Protein AF-A0A062I1E4-F1 (afdb_monomer_lite)

Foldseek 3Di:
DLVLCCVLPVPQSCVVAPCDDPRHDDVVNVVVVLCVLQPLQDPVLLVQLVVCCVPVSDPDDDDSNVSNCSSLVVQDDALVRLVVQLVVCVVPVVRKHWPLSVVLSVVLVVCVVVVNVVVSSVSSNVSSVVVSVVCVVVSHTTGIDDDDDDDPPPDPDDDDDDPVVVVVVVVVVCVVVVVVDDDPDPDDDPDPDDDDPPPPPPDADDCVVCLPRVVVVCVVVVHDRDPVSVCVVVPPDD

Organism: NCBI:txid1310697

Secondary structure (DSSP, 8-state):
-HHHHHHHSHHHHHHHS-SSSTT---HHHHHHHHHHHTTT--HHHHHHHHHHHHHH--SSPPPHHHHHHHHHHTTS--HHHHHHHHHHHHH-TTS--BHHHHHHHHHHHHHHHTT-HHHHHHHHHHHHHHHHHHHHHTTPPP-B--PPP----------PPPHHHHHHHHHHHHHHTT--S-PPPPP-----PPPPP-------S-TTT-HHHHHHHHHHTTPPPPHHHHHHHH-S--

Sequence (238 aa):
LIASLRTVYAAQFNKQFPATGESAIPLSVVEQIALKTLVGVQQNQFNNALGRLLTAGGRFMPSFAEFRTWCIGESWMSPEEAWSRACKFTTDRSVVITQITKYALDEVMYLIEAGQMRAAQDNFFGTYNVMVAKAQLKGRQQEFYTPPLQLEHKEPKHVPVSNDEAQKHLKSLMERLKINGRKPAPVQKLEAKEKEPELIKELGPDPFDNPHEYAEMCRREGMPIPRNILQLIDGANV

pLDDT: mean 81.76, std 11.05, range [42.16, 97.12]

Radius of gyration: 41.75 Å; chains: 1; bounding box: 83×75×104 Å

Structure (mmCIF, N/CA/C/O backbone):
data_AF-A0A062I1E4-F1
#
_entry.id   AF-A0A062I1E4-F1
#
loop_
_atom_site.group_PDB
_atom_site.id
_atom_site.type_symbol
_atom_site.label_atom_id
_atom_site.label_alt_id
_atom_site.label_comp_id
_atom_site.label_asym_id
_atom_site.label_entity_id
_atom_site.label_seq_id
_atom_site.pdbx_PDB_ins_code
_atom_site.Cartn_x
_atom_site.Cartn_y
_atom_site.Cartn_z
_atom_site.occupancy
_atom_site.B_iso_or_equiv
_atom_site.auth_seq_id
_atom_site.auth_comp_id
_atom_site.auth_asym_id
_atom_site.auth_atom_id
_atom_site.pdbx_PDB_model_num
ATOM 1 N N . LEU A 1 1 ? -12.734 -7.106 22.990 1.00 86.75 1 LEU A N 1
ATOM 2 C CA . LEU A 1 1 ? -12.817 -5.626 22.921 1.00 86.75 1 LEU A CA 1
ATOM 3 C C . LEU A 1 1 ? -13.604 -5.032 24.084 1.00 86.75 1 LEU A C 1
ATOM 5 O O . LEU A 1 1 ? -12.988 -4.365 24.897 1.00 86.75 1 LEU A O 1
ATOM 9 N N . ILE A 1 2 ? -14.920 -5.264 24.194 1.00 91.06 2 ILE A N 1
ATOM 10 C CA . ILE A 1 2 ? -15.762 -4.623 25.228 1.00 91.06 2 ILE A CA 1
ATOM 11 C C . ILE A 1 2 ? -15.236 -4.881 26.645 1.00 91.06 2 ILE A C 1
ATOM 13 O O . ILE A 1 2 ? -15.127 -3.946 27.429 1.00 91.06 2 ILE A O 1
ATOM 17 N N . ALA A 1 3 ? -14.829 -6.117 26.951 1.00 90.06 3 ALA A N 1
ATOM 18 C CA . ALA A 1 3 ? -14.179 -6.434 28.223 1.00 90.06 3 ALA A CA 1
ATOM 19 C C . ALA A 1 3 ? -12.933 -5.561 28.470 1.00 90.06 3 ALA A C 1
ATOM 21 O O . ALA A 1 3 ? -12.831 -4.921 29.508 1.00 90.06 3 ALA A O 1
ATOM 22 N N . SER A 1 4 ? -12.039 -5.448 27.484 1.00 89.44 4 SER A N 1
ATOM 23 C CA . SER A 1 4 ? -10.836 -4.610 27.560 1.00 89.44 4 SER A CA 1
ATOM 24 C C . SER A 1 4 ? -11.166 -3.126 27.765 1.00 89.44 4 SER A C 1
ATOM 26 O O . SER A 1 4 ? -10.538 -2.477 28.595 1.00 89.44 4 SER A O 1
ATOM 28 N N . LEU A 1 5 ? -12.181 -2.594 27.072 1.00 89.62 5 LEU A N 1
ATOM 29 C CA . LEU A 1 5 ? -12.642 -1.211 27.258 1.00 89.62 5 LEU A CA 1
ATOM 30 C C . LEU A 1 5 ? -13.213 -0.988 28.663 1.00 89.62 5 LEU A C 1
ATOM 32 O O . LEU A 1 5 ? -12.929 0.033 29.281 1.00 89.62 5 LEU A O 1
ATOM 36 N N . ARG A 1 6 ? -13.957 -1.957 29.209 1.00 88.94 6 ARG A N 1
ATOM 37 C CA . ARG A 1 6 ? -14.460 -1.897 30.589 1.00 88.94 6 ARG A CA 1
ATOM 38 C C . ARG A 1 6 ? -13.338 -1.916 31.621 1.00 88.94 6 ARG A C 1
ATOM 40 O O . ARG A 1 6 ? -13.476 -1.266 32.649 1.00 88.94 6 ARG A O 1
ATOM 47 N N . THR A 1 7 ? -12.250 -2.637 31.363 1.00 88.12 7 THR A N 1
ATOM 48 C CA . THR A 1 7 ? -11.111 -2.712 32.287 1.00 88.12 7 THR A CA 1
ATOM 49 C C . THR A 1 7 ? -10.245 -1.455 32.231 1.00 88.12 7 THR A C 1
ATOM 51 O O . THR A 1 7 ? -9.921 -0.899 33.274 1.00 88.12 7 THR A O 1
ATOM 54 N N . VAL A 1 8 ? -9.889 -0.982 31.032 1.00 87.56 8 VAL A N 1
ATOM 55 C CA . VAL A 1 8 ? -8.954 0.147 30.858 1.00 87.56 8 VAL A CA 1
ATOM 56 C C . VAL A 1 8 ? -9.657 1.503 30.999 1.00 87.56 8 VAL A C 1
ATOM 58 O O . VAL A 1 8 ? -9.082 2.450 31.526 1.00 87.56 8 VAL A O 1
ATOM 61 N N . TYR A 1 9 ? -10.921 1.599 30.573 1.00 88.81 9 TYR A N 1
ATOM 62 C CA . TYR A 1 9 ? -11.672 2.854 30.453 1.00 88.81 9 TYR A CA 1
ATOM 63 C C . TYR A 1 9 ? -12.989 2.866 31.238 1.00 88.81 9 TYR A C 1
ATOM 65 O O . TYR A 1 9 ? -13.929 3.559 30.846 1.00 88.81 9 TYR A O 1
ATOM 73 N N . ALA A 1 10 ? -13.068 2.140 32.357 1.00 87.62 10 ALA A N 1
ATOM 74 C CA . ALA A 1 10 ? -14.297 1.906 33.127 1.00 87.62 10 ALA A CA 1
ATOM 75 C C . ALA A 1 10 ? -15.210 3.141 33.279 1.00 87.62 10 ALA A C 1
ATOM 77 O O . ALA A 1 10 ? -16.398 3.084 32.959 1.00 87.62 10 ALA A O 1
ATOM 78 N N . ALA A 1 11 ? -14.656 4.276 33.720 1.00 87.88 11 ALA A N 1
ATOM 79 C CA . ALA A 1 11 ? -15.422 5.503 33.948 1.00 87.88 11 ALA A CA 1
ATOM 80 C C . ALA A 1 11 ? -16.014 6.096 32.656 1.00 87.88 11 ALA A C 1
ATOM 82 O O . ALA A 1 11 ? -17.171 6.514 32.637 1.00 87.88 11 ALA A O 1
ATOM 83 N N . GLN A 1 12 ? -15.240 6.118 31.567 1.00 89.50 12 GLN A N 1
ATOM 84 C CA . GLN A 1 12 ? -15.692 6.653 30.278 1.00 89.50 12 GLN A CA 1
ATOM 85 C C . GLN A 1 12 ? -16.676 5.698 29.600 1.00 89.50 12 GLN A C 1
ATOM 87 O O . GLN A 1 12 ? -17.688 6.146 29.063 1.00 89.50 12 GLN A O 1
ATOM 92 N N . PHE A 1 13 ? -16.424 4.390 29.703 1.00 90.31 13 PHE A N 1
ATOM 93 C CA . PHE A 1 13 ? -17.311 3.354 29.191 1.00 90.31 13 PHE A CA 1
ATOM 94 C C . PHE A 1 13 ? -18.694 3.440 29.842 1.00 90.31 13 PHE A C 1
ATOM 96 O O . PHE A 1 13 ? -19.690 3.517 29.133 1.00 90.31 13 PHE A O 1
ATOM 103 N N . ASN A 1 14 ? -18.765 3.520 31.175 1.00 89.38 14 ASN A N 1
ATOM 104 C CA . ASN A 1 14 ? -20.041 3.624 31.893 1.00 89.38 14 ASN A CA 1
ATOM 105 C C . ASN A 1 14 ? -20.766 4.954 31.635 1.00 89.38 14 ASN A C 1
ATOM 107 O O . ASN A 1 14 ? -21.987 5.013 31.740 1.00 89.38 14 ASN A O 1
ATOM 111 N N . LYS A 1 15 ? -20.032 6.021 31.292 1.00 89.00 15 LYS A N 1
ATOM 112 C CA . LYS A 1 15 ? -20.625 7.308 30.908 1.00 89.00 15 LYS A CA 1
ATOM 113 C C . LYS A 1 15 ? -21.251 7.261 29.511 1.00 89.00 15 LYS A C 1
ATOM 115 O O . LYS A 1 15 ? -22.304 7.853 29.312 1.00 89.00 15 LYS A O 1
ATOM 120 N N . GLN A 1 16 ? -20.607 6.594 28.551 1.00 86.44 16 GLN A N 1
ATOM 121 C CA . GLN A 1 16 ? -21.146 6.431 27.192 1.00 86.44 16 GLN A CA 1
ATOM 122 C C . GLN A 1 16 ? -22.219 5.343 27.101 1.00 86.44 16 GLN A C 1
ATOM 124 O O . GLN A 1 16 ? -23.156 5.479 26.321 1.00 86.44 16 GLN A O 1
ATOM 129 N N . PHE A 1 17 ? -22.087 4.281 27.894 1.00 89.50 17 PHE A N 1
ATOM 130 C CA . PHE A 1 17 ? -22.978 3.125 27.902 1.00 89.50 17 PHE A CA 1
ATOM 131 C C . PHE A 1 17 ? -23.434 2.834 29.340 1.00 89.50 17 PHE A C 1
ATOM 133 O O . PHE A 1 17 ? -22.930 1.903 29.978 1.00 89.50 17 PHE A O 1
ATOM 140 N N . PRO A 1 18 ? -24.347 3.651 29.890 1.00 87.75 18 PRO A N 1
ATOM 141 C CA . PRO A 1 18 ? -24.835 3.462 31.249 1.00 87.75 18 PRO A CA 1
ATOM 142 C C . PRO A 1 18 ? -25.619 2.150 31.365 1.00 87.75 18 PRO A C 1
ATOM 144 O O . PRO A 1 18 ? -26.459 1.831 30.526 1.00 87.75 18 PRO A O 1
ATOM 147 N N . ALA A 1 19 ? -25.347 1.387 32.425 1.00 81.69 19 ALA A N 1
ATOM 148 C CA . ALA A 1 19 ? -25.999 0.100 32.678 1.00 81.69 19 ALA A CA 1
ATOM 149 C C . ALA A 1 19 ? -27.360 0.234 33.389 1.00 81.69 19 ALA A C 1
ATOM 151 O O . ALA A 1 19 ? -28.132 -0.722 33.422 1.00 81.69 19 ALA A O 1
ATOM 152 N N . THR A 1 20 ? -27.647 1.397 33.979 1.00 80.88 20 THR A N 1
ATOM 153 C CA . THR A 1 20 ? -28.841 1.670 34.790 1.00 80.88 20 THR A CA 1
ATOM 154 C C . THR A 1 20 ? -29.381 3.079 34.511 1.00 80.88 20 THR A C 1
ATOM 156 O O . THR A 1 20 ? -28.632 3.962 34.093 1.00 80.88 20 THR A O 1
ATOM 159 N N . GLY A 1 21 ? -30.684 3.292 34.735 1.00 82.50 21 GLY A N 1
ATOM 160 C CA . GLY A 1 21 ? -31.378 4.572 34.511 1.00 82.50 21 GLY A CA 1
ATOM 161 C C . GLY A 1 21 ? -32.236 4.615 33.238 1.00 82.50 21 GLY A C 1
ATOM 162 O O . GLY A 1 21 ? -32.299 3.646 32.488 1.00 82.50 21 GLY A O 1
ATOM 163 N N . GLU A 1 22 ? -32.900 5.748 32.989 1.00 77.44 22 GLU A N 1
ATOM 164 C CA . GLU A 1 22 ? -33.805 5.940 31.835 1.00 77.44 22 GLU A CA 1
ATOM 165 C C . GLU A 1 22 ? -33.086 5.873 30.477 1.00 77.44 22 GLU A C 1
ATOM 167 O O . GLU A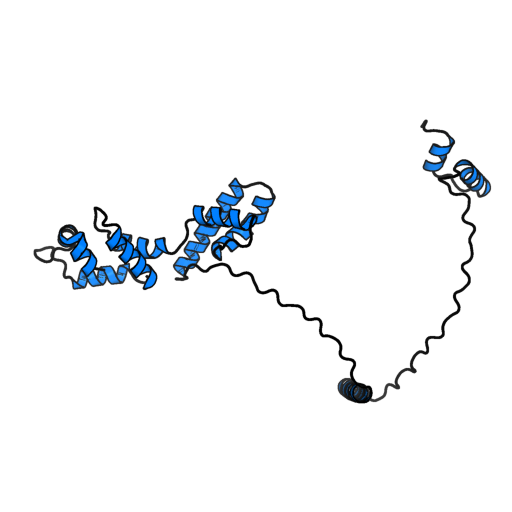 1 22 ? -33.686 5.516 29.469 1.00 77.44 22 GLU A O 1
ATOM 172 N N . SER A 1 23 ? -31.785 6.175 30.446 1.00 82.69 23 SER A N 1
ATOM 173 C CA . SER A 1 23 ? -30.935 6.069 29.251 1.00 82.69 23 SER A CA 1
ATOM 174 C C . SER A 1 23 ? -30.082 4.797 29.231 1.00 82.69 23 SER A C 1
ATOM 176 O O . SER A 1 23 ? -29.066 4.766 28.539 1.00 82.69 23 SER A O 1
ATOM 178 N N . ALA A 1 24 ? -30.438 3.769 30.012 1.00 85.38 24 ALA A N 1
ATOM 179 C CA . ALA A 1 24 ? -29.660 2.539 30.088 1.00 85.38 24 ALA A CA 1
ATOM 180 C C . ALA A 1 24 ? -29.549 1.859 28.717 1.00 85.38 24 ALA A C 1
ATOM 182 O O . ALA A 1 24 ? -30.545 1.632 28.028 1.00 85.38 24 ALA A O 1
ATOM 183 N N . ILE A 1 25 ? -28.326 1.492 28.345 1.00 86.25 25 ILE A N 1
ATOM 184 C CA . ILE A 1 25 ? -28.042 0.770 27.108 1.00 86.25 25 ILE A CA 1
ATOM 185 C C . ILE A 1 25 ? -27.684 -0.668 27.492 1.00 86.25 25 ILE A C 1
ATOM 187 O O . ILE A 1 25 ? -26.634 -0.891 28.103 1.00 86.25 25 ILE A O 1
ATOM 191 N N . PRO A 1 26 ? -28.522 -1.666 27.147 1.00 88.62 26 PRO A N 1
ATOM 192 C CA . PRO A 1 26 ? -28.205 -3.062 27.406 1.00 88.62 26 PRO A CA 1
ATOM 193 C C . PRO A 1 26 ? -26.882 -3.460 26.752 1.00 88.62 26 PRO A C 1
ATOM 195 O O . PRO A 1 26 ? -26.596 -3.076 25.616 1.00 88.62 26 PRO A O 1
ATOM 198 N N . LEU A 1 27 ? -26.092 -4.290 27.438 1.00 87.81 27 LEU A N 1
ATOM 199 C CA . LEU A 1 27 ? -24.784 -4.720 26.934 1.00 87.81 27 LEU A CA 1
ATOM 200 C C . LEU A 1 27 ? -24.886 -5.423 25.569 1.00 87.81 27 LEU A C 1
ATOM 202 O O . LEU A 1 27 ? -24.017 -5.238 24.723 1.00 87.81 27 LEU A O 1
ATOM 206 N N . SER A 1 28 ? -25.985 -6.138 25.318 1.00 89.19 28 SER A N 1
ATOM 207 C CA . SER A 1 28 ? -26.278 -6.768 24.026 1.00 89.19 28 SER A CA 1
ATOM 208 C C . SER A 1 28 ? -26.374 -5.762 22.872 1.00 89.19 28 SER A C 1
ATOM 210 O O . SER A 1 28 ? -25.949 -6.055 21.756 1.00 89.19 28 SER A O 1
ATOM 212 N N . VAL A 1 29 ? -26.881 -4.550 23.121 1.00 89.06 29 VAL A N 1
ATOM 213 C CA . VAL A 1 29 ? -26.936 -3.475 22.118 1.00 89.06 29 VAL A CA 1
ATOM 214 C C . VAL A 1 29 ? -25.528 -2.957 21.829 1.00 89.06 29 VAL A C 1
ATOM 216 O O . VAL A 1 29 ? -25.166 -2.770 20.669 1.00 89.06 29 VAL A O 1
ATOM 219 N N . VAL A 1 30 ? -24.700 -2.793 22.865 1.00 90.12 30 VAL A N 1
ATOM 220 C CA . VAL A 1 30 ? -23.292 -2.390 22.715 1.00 90.12 30 VAL A CA 1
ATOM 221 C C . VAL A 1 30 ? -22.504 -3.435 21.917 1.00 90.12 30 VAL A C 1
ATOM 223 O O . VAL A 1 30 ? -21.747 -3.081 21.014 1.00 90.12 30 VAL A O 1
ATOM 226 N N . GLU A 1 31 ? -22.723 -4.722 22.195 1.00 91.00 31 GLU A N 1
ATOM 227 C CA . GLU A 1 31 ? -22.158 -5.839 21.430 1.00 91.00 31 GLU A CA 1
ATOM 228 C C . GLU A 1 31 ? -22.579 -5.791 19.961 1.00 91.00 31 GLU A C 1
ATOM 230 O O . GLU A 1 31 ? -21.725 -5.895 19.080 1.00 91.00 31 GLU A O 1
ATOM 235 N N . GLN A 1 32 ? -23.861 -5.551 19.670 1.00 91.12 32 GLN A N 1
ATOM 236 C CA . GLN A 1 32 ? -24.331 -5.406 18.291 1.00 91.12 32 GLN A CA 1
ATOM 237 C C . GLN A 1 32 ? -23.704 -4.207 17.571 1.00 91.12 32 GLN A C 1
ATOM 239 O O . GLN A 1 32 ? -23.362 -4.322 16.393 1.00 91.12 32 GLN A O 1
ATOM 244 N N . ILE A 1 33 ? -23.536 -3.067 18.245 1.00 90.25 33 ILE A N 1
ATOM 245 C CA . ILE A 1 33 ? -22.882 -1.886 17.664 1.00 90.25 33 ILE A CA 1
ATOM 246 C C . ILE A 1 33 ? -21.418 -2.201 17.340 1.00 90.25 33 ILE A C 1
ATOM 248 O O . ILE A 1 33 ? -20.958 -1.917 16.230 1.00 90.25 33 ILE A O 1
ATOM 252 N N . ALA A 1 34 ? -20.697 -2.822 18.276 1.00 90.31 34 ALA A N 1
ATOM 253 C CA . ALA A 1 34 ? -19.313 -3.230 18.068 1.00 90.31 34 ALA A CA 1
ATOM 254 C C . ALA A 1 34 ? -19.195 -4.214 16.893 1.00 90.31 34 ALA A C 1
ATOM 256 O O . ALA A 1 34 ? -18.376 -4.000 16.001 1.00 90.31 34 ALA A O 1
ATOM 257 N N . LEU A 1 35 ? -20.057 -5.238 16.843 1.00 90.00 35 LEU A N 1
ATOM 258 C CA . LEU A 1 35 ? -20.087 -6.220 15.757 1.00 90.00 35 LEU A CA 1
ATOM 259 C C . LEU A 1 35 ? -20.334 -5.559 14.402 1.00 90.00 35 LEU A C 1
ATOM 261 O O . LEU A 1 35 ? -19.560 -5.785 13.479 1.00 90.00 35 LEU A O 1
ATOM 265 N N . LYS A 1 36 ? -21.360 -4.703 14.292 1.00 90.12 36 LYS A N 1
ATOM 266 C CA . LYS A 1 36 ? -21.692 -3.983 13.050 1.00 90.12 36 LYS A CA 1
ATOM 267 C C . LYS A 1 36 ? -20.561 -3.069 12.585 1.00 90.12 36 LYS A C 1
ATOM 269 O O . LYS A 1 36 ? -20.298 -2.977 11.390 1.00 90.12 36 LYS A O 1
ATOM 274 N N . THR A 1 37 ? -19.883 -2.409 13.519 1.00 89.75 37 THR A N 1
ATOM 275 C CA . THR A 1 37 ? -18.792 -1.483 13.192 1.00 89.75 37 THR A CA 1
ATOM 276 C C . THR A 1 37 ? -17.540 -2.233 12.739 1.00 89.75 37 THR A C 1
ATOM 278 O O . THR A 1 37 ? -16.859 -1.806 11.811 1.00 89.75 37 THR A O 1
ATOM 281 N N . LEU A 1 38 ? -17.243 -3.377 13.356 1.00 88.19 38 LEU A N 1
ATOM 282 C CA . LEU A 1 38 ? -16.039 -4.166 13.084 1.00 88.19 38 LEU A CA 1
ATOM 283 C C . LEU A 1 38 ? -16.232 -5.231 11.996 1.00 88.19 38 LEU A C 1
ATOM 285 O O . LEU A 1 38 ? -15.346 -6.060 11.790 1.00 88.19 38 LEU A O 1
ATOM 289 N N . VAL A 1 39 ? -17.347 -5.198 11.258 1.00 86.75 39 VAL A N 1
ATOM 290 C CA . VAL A 1 39 ? -17.540 -6.066 10.091 1.00 86.75 39 VAL A CA 1
ATOM 291 C C . VAL A 1 39 ? -16.389 -5.876 9.096 1.00 86.75 39 VAL A C 1
ATOM 293 O O . VAL A 1 39 ? -16.035 -4.753 8.723 1.00 86.75 39 VAL A O 1
ATOM 296 N N . GLY A 1 40 ? -15.818 -7.000 8.659 1.00 80.44 40 GLY A N 1
ATOM 297 C CA . GLY A 1 40 ? -14.730 -7.051 7.680 1.00 80.44 40 GLY A CA 1
ATOM 298 C C . GLY A 1 40 ? -13.327 -6.841 8.258 1.00 80.44 40 GLY A C 1
ATOM 299 O O . GLY A 1 40 ? -12.363 -6.902 7.500 1.00 80.44 40 GLY A O 1
ATOM 300 N N . VAL A 1 41 ? -13.187 -6.618 9.570 1.00 83.94 41 VAL A N 1
ATOM 301 C CA . VAL A 1 41 ? -11.876 -6.574 10.233 1.00 83.94 41 VAL A CA 1
ATOM 302 C C . VAL A 1 41 ? -11.334 -7.993 10.401 1.00 83.94 41 VAL A C 1
ATOM 304 O O . VAL A 1 41 ? -12.023 -8.870 10.922 1.00 83.94 41 VAL A O 1
ATOM 307 N N . GLN A 1 42 ? -10.088 -8.223 9.981 1.00 82.81 42 GLN A N 1
ATOM 308 C CA . GLN A 1 42 ? -9.432 -9.519 10.160 1.00 82.81 42 GLN A CA 1
ATOM 309 C C . GLN A 1 42 ? -8.909 -9.714 11.591 1.00 82.81 42 GLN A C 1
ATOM 311 O O . GLN A 1 42 ? -8.610 -8.756 12.305 1.00 82.81 42 GLN A O 1
ATOM 316 N N . GLN A 1 43 ? -8.741 -10.970 12.015 1.00 84.56 43 GLN A N 1
ATOM 317 C CA . GLN A 1 43 ? -8.323 -11.291 13.384 1.00 84.56 43 GLN A CA 1
ATOM 318 C C . GLN A 1 43 ? -6.939 -10.719 13.743 1.00 84.56 43 GLN A C 1
ATOM 320 O O . GLN A 1 43 ? -6.740 -10.241 14.857 1.00 84.56 43 GLN A O 1
ATOM 325 N N . ASN A 1 44 ? -5.982 -10.733 12.812 1.00 81.19 44 ASN A N 1
ATOM 326 C CA . ASN A 1 44 ? -4.651 -10.154 13.023 1.00 81.19 44 ASN A CA 1
ATOM 327 C C . ASN A 1 44 ? -4.711 -8.627 13.187 1.00 81.19 44 ASN A C 1
ATOM 329 O O . ASN A 1 44 ? -4.119 -8.087 14.116 1.00 81.19 44 ASN A O 1
ATOM 333 N N . GLN A 1 45 ? -5.481 -7.948 12.334 1.00 82.12 45 GLN A N 1
ATOM 334 C CA . GLN A 1 45 ? -5.739 -6.509 12.407 1.00 82.12 45 GLN A CA 1
ATOM 335 C C . GLN A 1 45 ? -6.368 -6.119 13.747 1.00 82.12 45 GLN A C 1
ATOM 337 O O . GLN A 1 45 ? -5.937 -5.165 14.393 1.00 82.12 45 GLN A O 1
ATOM 342 N N . PHE A 1 46 ? -7.347 -6.905 14.194 1.00 88.75 46 PHE A N 1
ATOM 343 C CA . PHE A 1 46 ? -7.978 -6.732 15.495 1.00 88.75 46 PHE A CA 1
ATOM 344 C C . PHE A 1 46 ? -6.982 -6.907 16.648 1.00 88.75 46 PHE A C 1
ATOM 346 O O . PHE A 1 46 ? -6.955 -6.084 17.561 1.00 88.75 46 PHE A O 1
ATOM 353 N N . ASN A 1 47 ? -6.153 -7.956 16.611 1.00 87.88 47 ASN A N 1
ATOM 354 C CA . ASN A 1 47 ? -5.171 -8.236 17.659 1.00 87.88 47 ASN A CA 1
ATOM 355 C C . ASN A 1 47 ? -4.098 -7.139 17.750 1.00 87.88 47 ASN A C 1
ATOM 357 O O . ASN A 1 47 ? -3.745 -6.740 18.858 1.00 87.88 47 ASN A O 1
ATOM 361 N N . ASN A 1 48 ? -3.626 -6.615 16.616 1.00 83.12 48 ASN A N 1
ATOM 362 C CA . ASN A 1 48 ? -2.657 -5.514 16.576 1.00 83.12 48 ASN A CA 1
ATOM 363 C C . ASN A 1 48 ? -3.237 -4.240 17.208 1.00 83.12 48 ASN A C 1
ATOM 365 O O . ASN A 1 48 ? -2.671 -3.705 18.165 1.00 83.12 48 ASN A O 1
ATOM 369 N N . ALA A 1 49 ? -4.435 -3.834 16.770 1.00 86.50 49 ALA A N 1
ATOM 370 C CA . ALA A 1 49 ? -5.130 -2.679 17.334 1.00 86.50 49 ALA A CA 1
ATOM 371 C C . ALA A 1 49 ? -5.465 -2.863 18.822 1.00 86.50 49 ALA A C 1
ATOM 373 O O . ALA A 1 49 ? -5.435 -1.903 19.596 1.00 86.50 49 ALA A O 1
ATOM 374 N N . LEU A 1 50 ? -5.759 -4.094 19.251 1.00 88.88 50 LEU A N 1
ATOM 375 C CA . LEU A 1 50 ? -5.959 -4.419 20.660 1.00 88.88 50 LEU A CA 1
ATOM 376 C C . LEU A 1 50 ? -4.655 -4.297 21.459 1.00 88.88 50 LEU A C 1
ATOM 378 O O . LEU A 1 50 ? -4.674 -3.747 22.557 1.00 88.88 50 LEU A O 1
ATOM 382 N N . GLY A 1 51 ? -3.524 -4.749 20.910 1.00 86.31 51 GLY A N 1
ATOM 383 C CA . GLY A 1 51 ? -2.203 -4.556 21.510 1.00 86.31 51 GLY A CA 1
ATOM 384 C C . GLY A 1 51 ? -1.899 -3.076 21.730 1.00 86.31 51 GLY A C 1
ATOM 385 O O . GLY A 1 51 ? -1.502 -2.679 22.828 1.00 86.31 51 GLY A O 1
ATOM 386 N N . ARG A 1 52 ? -2.199 -2.235 20.734 1.00 84.06 52 ARG A N 1
ATOM 387 C CA . ARG A 1 52 ? -2.118 -0.778 20.874 1.00 84.06 52 ARG A CA 1
ATOM 388 C C . ARG A 1 52 ? -3.075 -0.237 21.928 1.00 84.06 52 ARG A C 1
ATOM 390 O O . ARG A 1 52 ? -2.642 0.568 22.738 1.00 84.06 52 ARG A O 1
ATOM 397 N N . LEU A 1 53 ? -4.341 -0.653 21.952 1.00 87.50 53 LEU A N 1
ATOM 398 C CA . LEU A 1 53 ? -5.308 -0.205 22.965 1.00 87.50 53 LEU A CA 1
ATOM 399 C C . LEU A 1 53 ? -4.779 -0.445 24.388 1.00 87.50 53 LEU A C 1
ATOM 401 O O . LEU A 1 53 ? -4.896 0.423 25.248 1.00 87.50 53 LEU A O 1
ATOM 405 N N . LEU A 1 54 ? -4.184 -1.618 24.617 1.00 85.19 54 LEU A N 1
ATOM 406 C CA . LEU A 1 54 ? -3.657 -2.021 25.919 1.00 85.19 54 LEU A CA 1
ATOM 407 C C . LEU A 1 54 ? -2.327 -1.331 26.262 1.00 85.19 54 LEU A C 1
ATOM 409 O O . LEU A 1 54 ? -2.093 -1.024 27.425 1.00 85.19 54 LEU A O 1
ATOM 413 N N . THR A 1 55 ? -1.476 -1.065 25.267 1.00 80.75 55 THR A N 1
ATOM 414 C CA . THR A 1 55 ? -0.141 -0.469 25.472 1.00 80.75 55 THR A CA 1
ATOM 415 C C . THR A 1 55 ? -0.182 1.054 25.510 1.00 80.75 55 THR A C 1
ATOM 417 O O . THR A 1 55 ? 0.472 1.682 26.336 1.00 80.75 55 THR A O 1
ATOM 420 N N . ALA A 1 56 ? -0.945 1.664 24.603 1.00 66.81 56 ALA A N 1
ATOM 421 C CA . ALA A 1 56 ? -0.971 3.107 24.412 1.00 66.81 56 ALA A CA 1
ATOM 422 C C . ALA A 1 56 ? -1.722 3.838 25.526 1.00 66.81 56 ALA A C 1
ATOM 424 O O . ALA A 1 56 ? -1.547 5.049 25.629 1.00 66.81 56 ALA A O 1
ATOM 425 N N . GLY A 1 57 ? -2.544 3.137 26.328 1.00 60.53 57 GLY A N 1
ATOM 426 C CA . GLY A 1 57 ? -3.193 3.675 27.530 1.00 60.53 57 GLY A CA 1
ATOM 427 C C . GLY A 1 57 ? -3.707 5.105 27.347 1.00 60.53 57 GLY A C 1
ATOM 428 O O . GLY A 1 57 ? -3.467 5.962 28.195 1.00 60.53 57 GLY A O 1
ATOM 429 N N . GLY A 1 58 ? -4.308 5.397 26.185 1.00 61.94 58 GLY A N 1
ATOM 430 C CA . GLY A 1 58 ? -4.616 6.766 25.775 1.00 61.94 58 GLY A CA 1
ATOM 431 C C . GLY A 1 58 ? -5.511 7.449 26.804 1.00 61.94 58 GLY A C 1
ATOM 432 O O . GLY A 1 58 ? -6.302 6.784 27.458 1.00 61.94 58 GLY A O 1
ATOM 433 N N . ARG A 1 59 ? -5.426 8.774 26.953 1.00 71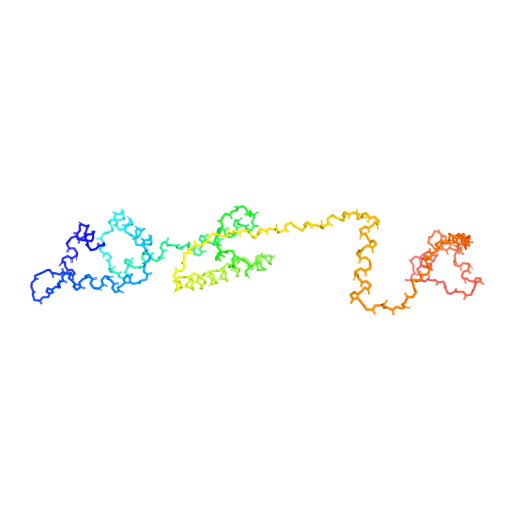.69 59 ARG A N 1
ATOM 434 C CA . ARG A 1 59 ? -6.200 9.535 27.960 1.00 71.69 59 ARG A CA 1
ATOM 435 C C . ARG A 1 59 ? -7.727 9.403 27.789 1.00 71.69 59 ARG A C 1
ATOM 437 O O . ARG A 1 59 ? -8.481 9.641 28.732 1.00 71.69 59 ARG A O 1
ATOM 444 N N . PHE A 1 60 ? -8.172 9.013 26.594 1.00 83.25 60 PHE A N 1
ATOM 445 C CA . PHE A 1 60 ? -9.574 8.884 26.210 1.00 83.25 60 PHE A CA 1
ATOM 446 C C . PHE A 1 60 ? -9.859 7.523 25.577 1.00 83.25 60 PHE A C 1
ATOM 448 O O . PHE A 1 60 ? -9.024 6.973 24.859 1.00 83.25 60 PHE A O 1
ATOM 455 N N . MET A 1 61 ? -11.052 7.000 25.853 1.00 88.75 61 MET A N 1
ATOM 456 C CA . MET A 1 61 ? -11.562 5.773 25.262 1.00 88.75 61 MET A CA 1
ATOM 457 C C . MET A 1 61 ? -11.865 6.012 23.777 1.00 88.75 61 MET A C 1
ATOM 459 O O . MET A 1 61 ? -12.644 6.920 23.475 1.00 88.75 61 MET A O 1
ATOM 463 N N . PRO A 1 62 ? -11.308 5.211 22.852 1.00 89.56 62 PRO A N 1
ATOM 464 C CA . PRO A 1 62 ? -11.669 5.316 21.447 1.00 89.56 62 PRO A CA 1
ATOM 465 C C . PRO A 1 62 ? -13.110 4.846 21.230 1.00 89.56 62 PRO A C 1
ATOM 467 O O . PRO A 1 62 ? -13.572 3.877 21.842 1.00 89.56 62 PRO A O 1
ATOM 470 N N . SER A 1 63 ? -13.810 5.496 20.306 1.00 90.44 63 SER A N 1
ATOM 471 C CA . SER A 1 63 ? -15.073 4.992 19.766 1.00 90.44 63 SER A CA 1
ATOM 472 C C . SER A 1 63 ? -14.856 3.698 18.968 1.00 90.44 63 SER A C 1
ATOM 474 O O . SER A 1 63 ? -13.752 3.407 18.501 1.00 90.44 63 SER A O 1
ATOM 476 N N . PHE A 1 64 ? -15.917 2.916 18.734 1.00 91.12 64 PHE A N 1
ATOM 477 C CA . PHE A 1 64 ? -15.813 1.719 17.886 1.00 91.12 64 PHE A CA 1
ATOM 478 C C . PHE A 1 64 ? -15.356 2.044 16.455 1.00 91.12 64 PHE A C 1
ATOM 480 O O . PHE A 1 64 ? -14.661 1.236 15.840 1.00 91.12 64 PHE A O 1
ATOM 487 N N . ALA A 1 65 ? -15.706 3.226 15.936 1.00 87.12 65 ALA A N 1
ATOM 488 C CA . ALA A 1 65 ? -15.272 3.683 14.620 1.00 87.12 65 ALA A CA 1
ATOM 489 C C . ALA A 1 65 ? -13.765 3.988 14.592 1.00 87.12 65 ALA A C 1
ATOM 491 O O . ALA A 1 65 ? -13.076 3.552 13.675 1.00 87.12 65 ALA A O 1
ATOM 492 N N . GLU A 1 66 ? -13.234 4.661 15.614 1.00 87.56 66 GLU A N 1
ATOM 493 C CA . GLU A 1 66 ? -11.789 4.900 15.746 1.00 87.56 66 GLU A CA 1
ATOM 494 C C . GLU A 1 66 ? -11.018 3.601 15.982 1.00 87.56 66 GLU A C 1
ATOM 496 O O . GLU A 1 66 ? -9.971 3.373 15.386 1.00 87.56 66 GLU A O 1
ATOM 501 N N . PHE A 1 67 ? -11.556 2.685 16.789 1.00 89.19 67 PHE A N 1
ATOM 502 C CA . PHE A 1 67 ? -10.930 1.377 16.958 1.00 89.19 67 PHE A CA 1
ATOM 503 C C . PHE A 1 67 ? -10.864 0.612 15.625 1.00 89.19 67 PHE A C 1
ATOM 505 O O . PHE A 1 67 ? -9.853 -0.018 15.309 1.00 89.19 67 PHE A O 1
ATOM 512 N N . ARG A 1 68 ? -11.910 0.715 14.792 1.00 86.31 68 ARG A N 1
ATOM 513 C CA . ARG A 1 68 ? -11.914 0.149 13.437 1.00 86.31 68 ARG A CA 1
ATOM 514 C C . ARG A 1 68 ? -10.831 0.770 12.551 1.00 86.31 68 ARG A C 1
ATOM 516 O O . ARG A 1 68 ? -10.187 0.038 11.801 1.00 86.31 68 ARG A O 1
ATOM 523 N N . THR A 1 69 ? -10.608 2.085 12.617 1.00 83.19 69 THR A N 1
ATOM 524 C CA . THR A 1 69 ? -9.541 2.717 11.822 1.00 83.19 69 THR A CA 1
ATOM 525 C C . THR A 1 69 ? -8.159 2.253 12.263 1.00 83.19 69 THR A C 1
ATOM 527 O O . THR A 1 69 ? -7.307 2.065 11.402 1.00 83.19 69 THR A O 1
ATOM 530 N N . TRP A 1 70 ? -7.941 1.973 13.551 1.00 84.19 70 TRP A N 1
ATOM 531 C CA . TRP A 1 70 ? -6.677 1.397 14.030 1.00 84.19 70 TRP A CA 1
ATOM 532 C C . TRP A 1 70 ? -6.452 -0.018 13.502 1.00 84.19 70 TRP A C 1
ATOM 534 O O . TRP A 1 70 ? -5.350 -0.332 13.061 1.00 84.19 70 TRP A O 1
ATOM 544 N N . CYS A 1 71 ? -7.506 -0.839 13.454 1.00 82.06 71 CYS A N 1
ATOM 545 C CA . CYS A 1 71 ? -7.428 -2.186 12.884 1.00 82.06 71 CYS A CA 1
ATOM 546 C C . CYS A 1 71 ? -6.972 -2.161 11.414 1.00 82.06 71 CYS A C 1
ATOM 548 O O . CYS A 1 71 ? -6.169 -2.987 10.989 1.00 82.06 71 CYS A O 1
ATOM 550 N N . ILE A 1 72 ? -7.482 -1.213 10.625 1.00 73.44 72 ILE A N 1
ATOM 551 C CA . ILE A 1 72 ? -7.199 -1.133 9.184 1.00 73.44 72 ILE A CA 1
ATOM 552 C C . ILE A 1 72 ? -5.874 -0.397 8.920 1.00 73.44 72 ILE A C 1
ATOM 554 O O . ILE A 1 72 ? -5.075 -0.835 8.088 1.00 73.44 72 ILE A O 1
ATOM 558 N N . GLY A 1 73 ? -5.632 0.701 9.637 1.00 61.38 73 GLY A N 1
ATOM 559 C CA . GLY A 1 73 ? -4.540 1.643 9.393 1.00 61.38 73 GLY A CA 1
ATOM 560 C C . GLY A 1 73 ? -3.148 1.125 9.750 1.00 61.38 73 GLY A C 1
ATOM 561 O O . GLY A 1 73 ? -2.191 1.507 9.093 1.00 61.38 73 GLY A O 1
ATOM 562 N N . GLU A 1 74 ? -3.014 0.219 10.722 1.00 61.09 74 GLU A N 1
ATOM 563 C CA . GLU A 1 74 ? -1.698 -0.334 11.102 1.00 61.09 74 GLU A CA 1
ATOM 564 C C . GLU A 1 74 ? -1.158 -1.393 10.137 1.00 61.09 74 GLU A C 1
ATOM 566 O O . GLU A 1 74 ? -0.001 -1.787 10.241 1.00 61.09 74 GLU A O 1
ATOM 571 N N . SER A 1 75 ? -1.975 -1.874 9.198 1.00 65.12 75 SER A N 1
ATOM 572 C CA . SER A 1 75 ? -1.558 -2.958 8.302 1.00 65.12 75 SER A CA 1
ATOM 573 C C . SER A 1 75 ? -0.819 -2.495 7.045 1.00 65.12 75 SER A C 1
ATOM 575 O O . SER A 1 75 ? -0.285 -3.342 6.335 1.00 65.12 75 SER A O 1
ATOM 577 N N . TRP A 1 76 ? -0.777 -1.187 6.768 1.00 77.12 76 TRP A N 1
ATOM 578 C CA . TRP A 1 76 ? -0.194 -0.644 5.542 1.00 77.12 76 TRP A CA 1
ATOM 579 C C . TRP A 1 76 ? 0.836 0.440 5.839 1.00 77.12 76 TRP A C 1
ATOM 581 O O . TRP A 1 76 ? 0.576 1.386 6.576 1.00 77.12 76 TRP A O 1
ATOM 591 N N . MET A 1 77 ? 1.996 0.313 5.205 1.00 83.94 77 MET A N 1
ATOM 592 C CA . MET A 1 77 ? 3.064 1.315 5.222 1.00 83.94 77 MET A CA 1
ATOM 593 C C . MET A 1 77 ? 2.568 2.694 4.751 1.00 83.94 77 MET A C 1
ATOM 595 O O . MET A 1 77 ? 1.780 2.769 3.799 1.00 83.94 77 MET A O 1
ATOM 599 N N . SER A 1 78 ? 3.044 3.780 5.375 1.00 86.56 78 SER A N 1
ATOM 600 C CA . SER A 1 78 ? 2.686 5.139 4.943 1.00 86.56 78 SER A CA 1
ATOM 601 C C . SER A 1 78 ? 3.262 5.455 3.553 1.00 86.56 78 SER A C 1
ATOM 603 O O . SER A 1 78 ? 4.266 4.849 3.160 1.00 86.56 78 SER A O 1
ATOM 605 N N . PRO A 1 79 ? 2.675 6.398 2.793 1.00 90.00 79 PRO A N 1
ATOM 606 C CA . PRO A 1 79 ? 3.206 6.804 1.489 1.00 90.00 79 PRO A CA 1
ATOM 607 C C . PRO A 1 79 ? 4.659 7.290 1.554 1.00 90.00 79 PRO A C 1
ATOM 609 O O . PRO A 1 79 ? 5.458 6.966 0.678 1.00 90.00 79 PRO A O 1
ATOM 612 N N . GLU A 1 80 ? 5.028 8.009 2.615 1.00 90.69 80 GLU A N 1
ATOM 613 C CA . GLU A 1 80 ? 6.382 8.522 2.835 1.00 90.69 80 GLU A CA 1
ATOM 614 C C . GLU A 1 80 ? 7.377 7.396 3.119 1.00 90.69 80 GLU A C 1
ATOM 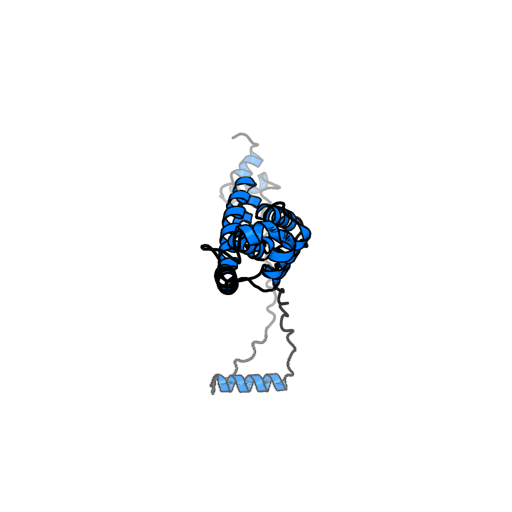616 O O . GLU A 1 80 ? 8.477 7.384 2.560 1.00 90.69 80 GLU A O 1
ATOM 621 N N . GLU A 1 81 ? 6.998 6.428 3.961 1.00 90.19 81 GLU A N 1
ATOM 622 C CA . GLU A 1 81 ? 7.837 5.264 4.237 1.00 90.19 81 GLU A CA 1
ATOM 623 C C . GLU A 1 81 ? 7.986 4.396 2.977 1.00 90.19 81 GLU A C 1
ATOM 625 O O . GLU A 1 81 ? 9.101 3.987 2.634 1.00 90.19 81 GLU A O 1
ATOM 630 N N . ALA A 1 82 ? 6.895 4.192 2.232 1.00 93.31 82 ALA A N 1
ATOM 631 C CA . ALA A 1 82 ? 6.900 3.462 0.968 1.00 93.31 82 ALA A CA 1
ATOM 632 C C . ALA A 1 82 ? 7.800 4.137 -0.073 1.00 93.31 82 ALA A C 1
ATOM 634 O O . ALA A 1 82 ? 8.586 3.453 -0.727 1.00 93.31 82 ALA A O 1
ATOM 635 N N . TRP A 1 83 ? 7.743 5.464 -0.185 1.00 95.12 83 TRP A N 1
ATOM 636 C CA . TRP A 1 83 ? 8.603 6.238 -1.078 1.00 95.12 83 TRP A CA 1
ATOM 637 C C . TRP A 1 83 ? 10.071 6.177 -0.670 1.00 95.12 83 TRP A C 1
ATOM 639 O O . TRP A 1 83 ? 10.933 5.910 -1.502 1.00 95.12 83 TRP A O 1
ATOM 649 N N . SER A 1 84 ? 10.375 6.346 0.621 1.00 93.75 84 SER A N 1
ATOM 650 C CA . SER A 1 84 ? 11.749 6.235 1.119 1.00 93.75 84 SER A CA 1
ATOM 651 C C . SER A 1 84 ? 12.357 4.869 0.792 1.00 93.75 84 SER A C 1
ATOM 653 O O . SER A 1 84 ? 13.497 4.786 0.330 1.00 93.75 84 SER A O 1
ATOM 655 N N . ARG A 1 85 ? 11.591 3.786 0.982 1.00 93.19 85 ARG A N 1
ATOM 656 C CA . ARG A 1 85 ? 12.030 2.436 0.613 1.00 93.19 85 ARG A CA 1
ATOM 657 C C . ARG A 1 85 ? 12.139 2.248 -0.899 1.00 93.19 85 ARG A C 1
ATOM 659 O O . ARG A 1 85 ? 13.085 1.604 -1.336 1.00 93.19 85 ARG A O 1
ATOM 666 N N . ALA A 1 86 ? 11.231 2.825 -1.685 1.00 94.44 86 ALA A N 1
ATOM 667 C CA . ALA A 1 86 ? 11.288 2.791 -3.146 1.00 94.44 86 ALA A CA 1
ATOM 668 C C . ALA A 1 86 ? 12.565 3.464 -3.682 1.00 94.44 86 ALA A C 1
ATOM 670 O O . ALA A 1 86 ? 13.274 2.870 -4.487 1.00 94.44 86 ALA A O 1
ATOM 671 N N . CYS A 1 87 ? 12.928 4.637 -3.158 1.00 93.19 87 CYS A N 1
ATOM 672 C CA . CYS A 1 87 ? 14.177 5.321 -3.507 1.00 93.19 87 CYS A CA 1
ATOM 673 C C . CYS A 1 87 ? 15.428 4.534 -3.085 1.00 93.19 87 CYS A C 1
ATOM 675 O O . CYS A 1 87 ? 16.450 4.562 -3.763 1.00 93.19 87 CYS A O 1
ATOM 677 N N . LYS A 1 88 ? 15.383 3.814 -1.959 1.00 94.06 88 LYS A N 1
ATOM 678 C CA . LYS A 1 88 ? 16.483 2.908 -1.589 1.00 94.06 88 LYS A CA 1
ATOM 679 C C . LYS A 1 88 ? 16.560 1.722 -2.547 1.00 94.06 88 LYS A C 1
ATOM 681 O O . LYS A 1 88 ? 17.655 1.342 -2.940 1.00 94.06 88 LYS A O 1
ATOM 686 N N . PHE A 1 89 ? 15.411 1.195 -2.966 1.00 93.50 89 PHE A N 1
ATOM 687 C CA . PHE A 1 89 ? 15.314 0.083 -3.906 1.00 93.50 89 PHE A CA 1
ATOM 688 C C . PHE A 1 89 ? 15.858 0.410 -5.303 1.00 93.50 89 PHE A C 1
ATOM 690 O O . PHE A 1 89 ? 16.432 -0.460 -5.956 1.00 93.50 89 PHE A O 1
ATOM 697 N N . THR A 1 90 ? 15.713 1.657 -5.768 1.00 91.62 90 THR A N 1
ATOM 698 C CA . THR A 1 90 ? 16.299 2.084 -7.051 1.00 91.62 90 THR A CA 1
ATOM 699 C C . THR A 1 90 ? 17.825 2.039 -7.037 1.00 91.62 90 THR A C 1
ATOM 701 O O . THR A 1 90 ? 18.429 1.775 -8.073 1.00 91.62 90 THR A O 1
ATOM 704 N N . THR A 1 91 ? 18.443 2.250 -5.872 1.00 91.50 91 THR A N 1
ATOM 705 C CA . THR A 1 91 ? 19.901 2.176 -5.694 1.00 91.50 91 THR A CA 1
ATOM 706 C C . THR A 1 91 ? 20.364 0.756 -5.371 1.00 91.50 91 THR A C 1
ATOM 708 O O . THR A 1 91 ? 21.381 0.303 -5.888 1.00 91.50 91 THR A O 1
ATOM 711 N N . ASP A 1 92 ? 19.613 0.042 -4.533 1.00 91.31 92 ASP A N 1
ATOM 712 C CA . ASP A 1 92 ? 19.918 -1.308 -4.068 1.00 91.31 92 ASP A CA 1
ATOM 713 C C . ASP A 1 92 ? 18.689 -2.213 -4.197 1.00 91.31 92 ASP A C 1
ATOM 715 O O . ASP A 1 92 ? 17.738 -2.144 -3.414 1.00 91.31 92 ASP A O 1
ATOM 719 N N . ARG A 1 93 ? 18.734 -3.127 -5.171 1.00 88.12 93 ARG A N 1
ATOM 720 C CA . ARG A 1 93 ? 17.623 -4.046 -5.453 1.00 88.12 93 ARG A CA 1
ATOM 721 C C . ARG A 1 93 ? 17.444 -5.154 -4.412 1.00 88.12 93 ARG A C 1
ATOM 723 O O . ARG A 1 93 ? 16.486 -5.916 -4.525 1.00 88.12 93 ARG A O 1
ATOM 730 N N . SER A 1 94 ? 18.327 -5.259 -3.416 1.00 87.62 94 SER A N 1
ATOM 731 C CA . SER A 1 94 ? 18.163 -6.190 -2.292 1.00 87.62 94 SER A CA 1
ATOM 732 C C . SER A 1 94 ? 17.170 -5.686 -1.235 1.00 87.62 94 SER A C 1
ATOM 734 O O . SER A 1 94 ? 16.679 -6.469 -0.419 1.00 87.62 94 SER A O 1
ATOM 736 N N . VAL A 1 95 ? 16.834 -4.390 -1.258 1.00 89.81 95 VAL A N 1
ATOM 737 C CA . VAL A 1 95 ? 15.911 -3.780 -0.298 1.00 89.81 95 VAL A CA 1
ATOM 738 C C . VAL A 1 95 ? 14.519 -4.395 -0.431 1.00 89.81 95 VAL A C 1
ATOM 740 O O . VAL A 1 95 ? 13.905 -4.409 -1.495 1.00 89.81 95 VAL A O 1
ATOM 743 N N . VAL A 1 96 ? 13.972 -4.861 0.689 1.00 88.12 96 VAL A N 1
ATOM 744 C CA . VAL A 1 96 ? 12.628 -5.440 0.713 1.00 88.12 96 VAL A CA 1
ATOM 745 C C . VAL A 1 96 ? 11.579 -4.329 0.625 1.00 88.12 96 VAL A C 1
ATOM 747 O O . VAL A 1 96 ? 11.431 -3.503 1.534 1.00 88.12 96 VAL A O 1
ATOM 750 N N . ILE A 1 97 ? 10.817 -4.344 -0.467 1.00 92.19 97 ILE A N 1
ATOM 751 C CA . ILE A 1 97 ? 9.680 -3.450 -0.710 1.00 92.19 97 ILE A CA 1
ATOM 752 C C . ILE A 1 97 ? 8.393 -4.245 -0.913 1.00 92.19 97 ILE A C 1
ATOM 754 O O . ILE A 1 97 ? 8.410 -5.463 -1.083 1.00 92.19 97 ILE A O 1
ATOM 758 N N . THR A 1 98 ? 7.251 -3.564 -0.868 1.00 92.31 98 THR A N 1
ATOM 759 C CA . THR A 1 98 ? 5.946 -4.223 -1.023 1.00 92.31 98 THR A CA 1
ATOM 760 C C . THR A 1 98 ? 5.501 -4.246 -2.477 1.00 92.31 98 THR A C 1
ATOM 762 O O . THR A 1 98 ? 5.974 -3.443 -3.282 1.00 92.31 98 THR A O 1
ATOM 765 N N . GLN A 1 99 ? 4.580 -5.144 -2.830 1.00 91.75 99 GLN A N 1
ATOM 766 C CA . GLN A 1 99 ? 4.095 -5.271 -4.207 1.00 91.75 99 GLN A CA 1
ATOM 767 C C . GLN A 1 99 ? 3.483 -3.957 -4.721 1.00 91.75 99 GLN A C 1
ATOM 769 O O . GLN A 1 99 ? 3.725 -3.560 -5.859 1.00 91.75 99 GLN A O 1
ATOM 774 N N . ILE A 1 100 ? 2.731 -3.252 -3.867 1.00 92.81 100 ILE A N 1
ATOM 775 C CA . ILE A 1 100 ? 2.140 -1.951 -4.209 1.00 92.81 100 ILE A CA 1
ATOM 776 C C . ILE A 1 100 ? 3.222 -0.879 -4.352 1.00 92.81 100 ILE A C 1
ATOM 778 O O . ILE A 1 100 ? 3.163 -0.084 -5.285 1.00 92.81 100 ILE A O 1
ATOM 782 N N . THR A 1 101 ? 4.230 -0.882 -3.474 1.00 94.81 101 THR A N 1
ATOM 783 C CA . THR A 1 101 ? 5.391 0.017 -3.578 1.00 94.81 101 THR A CA 1
ATOM 784 C C . THR A 1 101 ? 6.120 -0.181 -4.906 1.00 94.81 101 THR A C 1
ATOM 786 O O . THR A 1 101 ? 6.413 0.802 -5.577 1.00 94.81 101 THR A O 1
ATOM 789 N N . LYS A 1 102 ? 6.379 -1.433 -5.311 1.00 94.88 102 LYS A N 1
ATOM 790 C CA . LYS A 1 102 ? 7.036 -1.746 -6.588 1.00 94.88 102 LYS A CA 1
ATOM 791 C C . LYS A 1 102 ? 6.203 -1.271 -7.774 1.00 94.88 102 LYS A C 1
ATOM 793 O O . LYS A 1 102 ? 6.743 -0.628 -8.660 1.00 94.88 102 LYS A O 1
ATOM 798 N N . TYR A 1 103 ? 4.901 -1.550 -7.755 1.00 94.75 103 TYR A N 1
ATOM 799 C CA . TYR A 1 103 ? 3.987 -1.115 -8.808 1.00 94.75 103 TYR A CA 1
ATOM 800 C C . TYR A 1 103 ? 3.966 0.413 -8.948 1.00 94.75 103 TYR A C 1
ATOM 802 O O . TYR A 1 103 ? 4.156 0.934 -10.039 1.00 94.75 103 TYR A O 1
ATOM 810 N N . ALA A 1 104 ? 3.803 1.140 -7.838 1.00 95.81 104 ALA A N 1
ATOM 811 C CA . ALA A 1 104 ? 3.811 2.600 -7.855 1.00 95.81 104 ALA A CA 1
ATOM 812 C C . ALA A 1 104 ? 5.175 3.176 -8.275 1.00 95.81 104 ALA A C 1
ATOM 814 O O . ALA A 1 104 ? 5.213 4.216 -8.922 1.00 95.81 104 ALA A O 1
ATOM 815 N N . LEU A 1 105 ? 6.283 2.508 -7.927 1.00 95.88 105 LEU A N 1
ATOM 816 C CA . LEU A 1 105 ? 7.629 2.893 -8.355 1.00 95.88 105 LEU A CA 1
ATOM 817 C C . LEU A 1 105 ? 7.809 2.728 -9.868 1.00 95.88 105 LEU A C 1
ATOM 819 O O . LEU A 1 105 ? 8.342 3.628 -10.508 1.00 95.88 105 LEU A O 1
ATOM 823 N N . ASP A 1 106 ? 7.351 1.613 -10.435 1.00 94.81 106 ASP A N 1
ATOM 824 C CA . ASP A 1 106 ? 7.484 1.334 -11.869 1.00 94.81 106 ASP A CA 1
ATOM 825 C C . ASP A 1 106 ? 6.753 2.366 -12.728 1.00 94.81 106 ASP A C 1
ATOM 827 O O . ASP A 1 106 ? 7.297 2.816 -13.734 1.00 94.81 106 ASP A O 1
ATOM 831 N N . GLU A 1 107 ? 5.573 2.804 -12.287 1.00 95.19 107 GLU A N 1
ATOM 832 C CA . GLU A 1 107 ? 4.798 3.846 -12.966 1.00 95.19 107 GLU A CA 1
ATOM 833 C C . GLU A 1 107 ? 5.527 5.195 -13.003 1.00 95.19 107 GLU A C 1
ATOM 835 O O . GLU A 1 107 ? 5.361 5.945 -13.956 1.00 95.19 107 GLU A O 1
ATOM 840 N N . VAL A 1 108 ? 6.351 5.524 -12.000 1.00 96.00 108 VAL A N 1
ATOM 841 C CA . VAL A 1 108 ? 7.042 6.828 -11.919 1.00 96.00 108 VAL A CA 1
ATOM 842 C C . VAL A 1 108 ? 8.522 6.768 -12.285 1.00 96.00 108 VAL A C 1
ATOM 844 O O . VAL A 1 108 ? 9.199 7.797 -12.261 1.00 96.00 108 VAL A O 1
ATOM 847 N N . MET A 1 109 ? 9.044 5.590 -12.630 1.00 94.06 109 MET A N 1
ATOM 848 C CA . MET A 1 109 ? 10.476 5.387 -12.861 1.00 94.06 109 MET A CA 1
ATOM 849 C C . MET A 1 109 ? 11.003 6.277 -13.993 1.00 94.06 109 MET A C 1
ATOM 851 O O . MET A 1 109 ? 12.070 6.869 -13.859 1.00 94.06 109 MET A O 1
ATOM 855 N N . TYR A 1 110 ? 10.195 6.494 -15.035 1.00 94.25 110 TYR A N 1
ATOM 856 C CA . TYR A 1 110 ? 10.534 7.396 -16.139 1.00 94.25 110 TYR A CA 1
ATOM 857 C C . TYR A 1 110 ? 10.733 8.858 -15.689 1.00 94.25 110 TYR A C 1
ATOM 859 O O . TYR A 1 110 ? 11.572 9.570 -16.238 1.00 94.25 110 TYR A O 1
ATOM 867 N N . LEU A 1 111 ? 9.997 9.320 -14.668 1.00 95.00 111 LEU A N 1
ATOM 868 C CA . LEU A 1 111 ? 10.153 10.668 -14.103 1.00 95.00 111 LEU A CA 1
ATOM 869 C C . LEU A 1 111 ? 11.424 10.778 -13.260 1.00 95.00 111 LEU A C 1
ATOM 871 O O . LEU A 1 111 ? 12.080 11.820 -13.274 1.00 95.00 111 LEU A O 1
ATOM 875 N N . ILE A 1 112 ? 11.770 9.710 -12.537 1.00 93.25 112 ILE A N 1
ATOM 876 C CA . ILE A 1 112 ? 13.005 9.627 -11.747 1.00 93.25 112 ILE A CA 1
ATOM 877 C C . ILE A 1 112 ? 14.219 9.677 -12.679 1.00 93.25 112 ILE A C 1
ATOM 879 O O . ILE A 1 112 ? 15.129 10.470 -12.450 1.00 93.25 112 ILE A O 1
ATOM 883 N N . GLU A 1 113 ? 14.204 8.892 -13.759 1.00 92.69 113 GLU A N 1
ATOM 884 C CA . GLU A 1 113 ? 15.263 8.870 -14.777 1.00 92.69 113 GLU A CA 1
ATOM 885 C C . GLU A 1 113 ? 15.412 10.222 -15.493 1.00 92.69 113 GLU A C 1
ATOM 887 O O . GLU A 1 113 ? 16.527 10.647 -15.790 1.00 92.69 113 GLU A O 1
ATOM 892 N N . ALA A 1 114 ? 14.309 10.951 -15.687 1.00 93.38 114 ALA A N 1
ATOM 893 C CA . ALA A 1 114 ? 14.311 12.317 -16.212 1.00 93.38 114 ALA A CA 1
ATOM 894 C C . ALA A 1 114 ? 14.758 13.391 -15.191 1.00 93.38 114 ALA A C 1
ATOM 896 O O . ALA A 1 114 ? 14.763 14.580 -15.513 1.00 93.38 114 ALA A O 1
ATOM 897 N N . GLY A 1 115 ? 15.090 13.012 -13.950 1.00 92.31 115 GLY A N 1
ATOM 898 C CA . GLY A 1 115 ? 15.500 13.926 -12.877 1.00 92.31 115 GLY A CA 1
ATOM 899 C C . GLY A 1 115 ? 14.354 14.711 -12.221 1.00 92.31 115 GLY A C 1
ATOM 900 O O . GLY A 1 115 ? 14.592 15.571 -11.371 1.00 92.31 115 GLY A O 1
ATOM 901 N N . GLN A 1 116 ? 13.097 14.419 -12.563 1.00 94.75 116 GLN A N 1
ATOM 902 C CA . GLN A 1 116 ? 11.909 15.117 -12.060 1.00 94.75 116 GLN A CA 1
ATOM 903 C C . GLN A 1 116 ? 11.406 14.522 -10.734 1.00 94.75 116 GLN A C 1
ATOM 905 O O . GLN A 1 116 ? 10.268 14.066 -10.615 1.00 94.75 116 GLN A O 1
ATOM 910 N N . MET A 1 117 ? 12.247 14.558 -9.696 1.00 92.19 117 MET A N 1
ATOM 911 C CA . MET A 1 117 ? 11.984 13.873 -8.419 1.00 92.19 117 MET A CA 1
ATOM 912 C C . MET A 1 117 ? 10.700 14.325 -7.707 1.00 92.19 117 MET A C 1
ATOM 914 O O . MET A 1 117 ? 10.011 13.501 -7.111 1.00 92.19 117 MET A O 1
ATOM 918 N N . ARG A 1 118 ? 10.347 15.617 -7.773 1.00 94.06 118 ARG A N 1
ATOM 919 C CA . ARG A 1 118 ? 9.126 16.138 -7.131 1.00 94.06 118 ARG A CA 1
ATOM 920 C C . ARG A 1 118 ? 7.860 15.601 -7.807 1.00 94.06 118 ARG A C 1
ATOM 922 O O . ARG A 1 118 ? 6.980 15.088 -7.129 1.00 94.06 118 ARG A O 1
ATOM 929 N N . ALA A 1 119 ? 7.815 15.652 -9.138 1.00 94.25 119 ALA A N 1
ATOM 930 C CA . ALA A 1 119 ? 6.695 15.125 -9.914 1.00 94.25 119 ALA A CA 1
ATOM 931 C C . ALA A 1 119 ? 6.577 13.597 -9.782 1.00 94.25 119 ALA A C 1
ATOM 933 O O . ALA A 1 119 ? 5.468 13.067 -9.723 1.00 94.25 119 ALA A O 1
ATOM 934 N N . ALA A 1 120 ? 7.710 12.890 -9.695 1.00 95.38 120 ALA A N 1
ATOM 935 C CA . ALA A 1 120 ? 7.736 11.458 -9.416 1.00 95.38 120 ALA A CA 1
ATOM 936 C C . ALA A 1 120 ? 7.131 11.141 -8.042 1.00 95.38 120 ALA A C 1
ATOM 938 O O . ALA A 1 120 ? 6.286 10.256 -7.933 1.00 95.38 120 ALA A O 1
ATOM 939 N N . GLN A 1 121 ? 7.511 11.897 -7.007 1.00 95.75 121 GLN A N 1
ATOM 940 C CA . GLN A 1 121 ? 6.983 11.725 -5.656 1.00 95.75 121 GLN A CA 1
ATOM 941 C C . GLN A 1 121 ? 5.465 11.950 -5.603 1.00 95.75 121 GLN A C 1
ATOM 943 O O . GLN A 1 121 ? 4.746 11.113 -5.061 1.00 95.75 121 GLN A O 1
ATOM 948 N N . ASP A 1 122 ? 4.967 13.041 -6.186 1.00 95.81 122 ASP A N 1
ATOM 949 C CA . ASP A 1 122 ? 3.536 13.364 -6.149 1.00 95.81 122 ASP A CA 1
ATOM 950 C C . ASP A 1 122 ? 2.697 12.288 -6.873 1.00 95.81 122 ASP A C 1
ATOM 952 O O . ASP A 1 122 ? 1.694 11.804 -6.334 1.00 95.81 122 ASP A O 1
ATOM 956 N N . ASN A 1 123 ? 3.149 11.826 -8.047 1.00 95.06 123 ASN A N 1
ATOM 957 C CA . ASN A 1 123 ? 2.500 10.728 -8.776 1.00 95.06 123 ASN A CA 1
ATOM 958 C C . ASN A 1 123 ? 2.586 9.390 -8.027 1.00 95.06 123 ASN A C 1
ATOM 960 O O . ASN A 1 123 ? 1.614 8.625 -8.014 1.00 95.06 123 ASN A O 1
ATOM 964 N N . PHE A 1 124 ? 3.714 9.111 -7.366 1.00 97.12 124 PHE A N 1
ATOM 965 C CA . PHE A 1 124 ? 3.884 7.910 -6.553 1.00 97.12 124 PHE A CA 1
ATOM 966 C C . PHE A 1 124 ? 2.882 7.900 -5.402 1.00 97.12 124 PHE A C 1
ATOM 968 O O . PHE A 1 124 ? 2.196 6.902 -5.197 1.00 97.12 124 PHE A O 1
ATOM 975 N N . PHE A 1 125 ? 2.755 9.014 -4.675 1.00 95.75 125 PHE A N 1
ATOM 976 C CA . PHE A 1 125 ? 1.857 9.131 -3.525 1.00 95.75 125 PHE A CA 1
ATOM 977 C C . PHE A 1 125 ? 0.402 8.934 -3.958 1.00 95.75 125 PHE A C 1
ATOM 979 O O . PHE A 1 125 ? -0.338 8.186 -3.313 1.00 95.75 125 PHE A O 1
ATOM 986 N N . GLY A 1 126 ? 0.001 9.550 -5.075 1.00 95.06 126 GLY A N 1
ATOM 987 C CA . GLY A 1 126 ? -1.327 9.360 -5.659 1.00 95.06 126 GLY A CA 1
ATOM 988 C C . GLY A 1 126 ? -1.602 7.897 -6.013 1.00 95.06 126 GLY A C 1
ATOM 989 O O . GLY A 1 126 ? -2.586 7.313 -5.551 1.00 95.06 126 GLY A O 1
ATOM 990 N N . THR A 1 127 ? -0.699 7.275 -6.773 1.00 95.38 127 THR A N 1
ATOM 991 C CA . THR A 1 127 ? -0.838 5.882 -7.230 1.00 95.38 127 THR A CA 1
ATOM 992 C C . THR A 1 127 ? -0.842 4.899 -6.063 1.00 95.38 127 THR A C 1
ATOM 994 O O . THR A 1 127 ? -1.706 4.022 -5.984 1.00 95.38 127 THR A O 1
ATOM 997 N N . TYR A 1 128 ? 0.080 5.070 -5.116 1.00 95.12 128 TYR A N 1
ATOM 998 C CA . TYR A 1 128 ? 0.200 4.233 -3.928 1.00 95.12 128 TYR A CA 1
ATOM 999 C C . TYR A 1 128 ? -1.078 4.274 -3.085 1.00 95.12 128 TYR A C 1
ATOM 1001 O O . TYR A 1 128 ? -1.651 3.224 -2.795 1.00 95.12 128 TYR A O 1
ATOM 1009 N N . ASN A 1 129 ? -1.586 5.470 -2.765 1.00 92.56 129 ASN A N 1
ATOM 1010 C CA . ASN A 1 129 ? -2.807 5.628 -1.969 1.00 92.56 129 ASN A CA 1
ATOM 1011 C C . ASN A 1 129 ? -4.027 4.982 -2.636 1.00 92.56 129 ASN A C 1
ATOM 1013 O O . ASN A 1 129 ? -4.797 4.279 -1.977 1.00 92.56 129 ASN A O 1
ATOM 1017 N N . VAL A 1 130 ? -4.186 5.157 -3.952 1.00 93.56 130 VAL A N 1
ATOM 1018 C CA . VAL A 1 130 ? -5.276 4.525 -4.710 1.00 93.56 130 VAL A CA 1
ATOM 1019 C C . VAL A 1 130 ? -5.171 3.000 -4.659 1.00 93.56 130 VAL A C 1
ATOM 1021 O O . VAL A 1 130 ? -6.178 2.310 -4.483 1.00 93.56 130 VAL A O 1
ATOM 1024 N N . MET A 1 131 ? -3.966 2.452 -4.803 1.00 91.75 131 MET A N 1
ATOM 1025 C CA . MET A 1 131 ? -3.749 1.006 -4.792 1.00 91.75 131 MET A CA 1
ATOM 1026 C C . MET A 1 131 ? -3.933 0.398 -3.401 1.00 91.75 131 MET A C 1
ATOM 1028 O O . MET A 1 131 ? -4.560 -0.658 -3.289 1.00 91.75 131 MET A O 1
ATOM 1032 N N . VAL A 1 132 ? -3.480 1.079 -2.346 1.00 89.88 132 VAL A N 1
ATOM 1033 C CA . VAL A 1 132 ? -3.743 0.690 -0.954 1.00 89.88 132 VAL A CA 1
ATOM 1034 C C . VAL A 1 132 ? -5.244 0.697 -0.677 1.00 89.88 132 VAL A C 1
ATOM 1036 O O . VAL A 1 132 ? -5.768 -0.307 -0.200 1.00 89.88 132 VAL A O 1
ATOM 1039 N N . ALA A 1 133 ? -5.970 1.752 -1.060 1.00 86.50 133 ALA A N 1
ATOM 1040 C CA . ALA A 1 133 ? -7.422 1.810 -0.890 1.00 86.50 133 ALA A CA 1
ATOM 1041 C C . ALA A 1 133 ? -8.134 0.661 -1.630 1.00 86.50 133 ALA A C 1
ATOM 1043 O O . ALA A 1 133 ? -8.993 -0.016 -1.063 1.00 86.50 133 ALA A O 1
ATOM 1044 N N . LYS A 1 134 ? -7.735 0.366 -2.876 1.00 87.69 134 LYS A N 1
ATOM 1045 C CA . LYS A 1 134 ? -8.258 -0.782 -3.641 1.00 87.69 134 LYS A CA 1
ATOM 1046 C C . LYS A 1 134 ? -7.956 -2.121 -2.962 1.00 87.69 134 LYS A C 1
ATOM 1048 O O . LYS A 1 134 ? -8.804 -3.013 -2.981 1.00 87.69 134 LYS A O 1
ATOM 1053 N N . ALA A 1 135 ? -6.764 -2.289 -2.394 1.00 86.25 135 ALA A N 1
ATOM 1054 C CA . ALA A 1 135 ? -6.370 -3.511 -1.698 1.00 86.25 135 ALA A CA 1
ATOM 1055 C C . ALA A 1 135 ? -7.141 -3.688 -0.381 1.00 86.25 135 ALA A C 1
ATOM 1057 O O . ALA A 1 135 ? -7.652 -4.777 -0.117 1.00 86.25 135 ALA A O 1
ATOM 1058 N N . GLN A 1 136 ? -7.308 -2.606 0.380 1.00 79.12 136 GLN A N 1
ATOM 1059 C CA . GLN A 1 136 ? -8.099 -2.566 1.609 1.00 79.12 136 GLN A CA 1
ATOM 1060 C C . GLN A 1 136 ? -9.574 -2.892 1.351 1.00 79.12 136 GLN A C 1
ATOM 1062 O O . GLN A 1 136 ? -10.145 -3.713 2.065 1.00 79.12 136 GLN A O 1
ATOM 1067 N N . LEU A 1 137 ? -10.179 -2.336 0.293 1.00 78.88 137 LEU A N 1
ATOM 1068 C CA . LEU A 1 137 ? -11.558 -2.659 -0.106 1.00 78.88 137 LEU A CA 1
ATOM 1069 C C . LEU A 1 137 ? -11.739 -4.138 -0.470 1.00 78.88 137 LEU A C 1
ATOM 1071 O O . LEU A 1 137 ? -12.798 -4.710 -0.229 1.00 78.88 137 LEU A O 1
ATOM 1075 N N . LYS A 1 138 ? -10.703 -4.768 -1.032 1.00 77.62 138 LYS A N 1
ATOM 1076 C CA . LYS A 1 138 ? -10.691 -6.204 -1.347 1.00 77.62 138 LYS A CA 1
ATOM 1077 C C . LYS A 1 138 ? -10.336 -7.086 -0.145 1.00 77.62 138 LYS A C 1
ATOM 1079 O O . LYS A 1 138 ? -10.261 -8.300 -0.307 1.00 77.62 138 LYS A O 1
ATOM 1084 N N . GLY A 1 139 ? -10.070 -6.501 1.024 1.00 70.25 139 GLY A N 1
ATOM 1085 C CA . GLY A 1 139 ? -9.632 -7.229 2.214 1.00 70.25 139 GLY A CA 1
ATOM 1086 C C . GLY A 1 139 ? -8.278 -7.924 2.044 1.00 70.25 139 GLY A C 1
ATOM 1087 O O . GLY A 1 139 ? -8.012 -8.908 2.731 1.00 70.25 139 GLY A O 1
ATOM 1088 N N . ARG A 1 140 ? -7.431 -7.458 1.117 1.00 74.06 140 ARG A N 1
ATOM 1089 C CA . ARG A 1 140 ? -6.084 -8.009 0.930 1.00 74.06 140 ARG A CA 1
ATOM 1090 C C . ARG A 1 140 ? -5.159 -7.521 2.037 1.00 74.06 140 ARG A C 1
ATOM 1092 O O . ARG A 1 140 ? -5.345 -6.431 2.574 1.00 74.06 140 ARG A O 1
ATOM 1099 N N . GLN A 1 141 ? -4.162 -8.333 2.360 1.00 73.62 141 GLN A N 1
ATOM 1100 C CA . GLN A 1 141 ? -3.075 -7.936 3.247 1.00 73.62 141 GLN A CA 1
ATOM 1101 C C . GLN A 1 141 ? -1.919 -7.353 2.430 1.00 73.62 141 GLN A C 1
ATOM 1103 O O . GLN A 1 141 ? -1.858 -7.517 1.209 1.00 73.62 141 GLN A O 1
ATOM 1108 N N . GLN A 1 142 ? -1.018 -6.641 3.103 1.00 78.44 142 GLN A N 1
ATOM 1109 C CA . GLN A 1 142 ? 0.187 -6.128 2.471 1.00 78.44 142 GLN A CA 1
ATOM 1110 C C . GLN A 1 142 ? 1.136 -7.290 2.138 1.00 78.44 142 GLN A C 1
ATOM 1112 O O . GLN A 1 142 ? 1.583 -8.009 3.026 1.00 78.44 142 GLN A O 1
ATOM 1117 N N . GLU A 1 143 ? 1.443 -7.461 0.853 1.00 84.94 143 GLU A N 1
ATOM 1118 C CA . GLU A 1 143 ? 2.342 -8.505 0.347 1.00 84.94 143 GLU A CA 1
ATOM 1119 C C . GLU A 1 143 ? 3.703 -7.909 -0.035 1.00 84.94 143 GLU A C 1
ATOM 1121 O O . GLU A 1 143 ? 3.790 -6.809 -0.599 1.00 84.94 143 GLU A O 1
ATOM 1126 N N . PHE A 1 144 ? 4.778 -8.641 0.265 1.00 86.62 144 PHE A N 1
ATOM 1127 C CA . PHE A 1 144 ? 6.136 -8.261 -0.119 1.00 86.62 144 PHE A CA 1
ATOM 1128 C C . PHE A 1 144 ? 6.419 -8.622 -1.576 1.00 86.62 144 PHE A C 1
ATOM 1130 O O . PHE A 1 144 ? 6.004 -9.674 -2.063 1.00 86.62 144 PHE A O 1
ATOM 1137 N N . TYR A 1 145 ? 7.134 -7.738 -2.271 1.00 88.56 145 TYR A N 1
ATOM 1138 C CA . TYR A 1 145 ? 7.539 -7.977 -3.647 1.00 88.56 145 TYR A CA 1
ATOM 1139 C C . TYR A 1 145 ? 8.526 -9.144 -3.701 1.00 88.56 145 TYR A C 1
ATOM 1141 O O . TYR A 1 145 ? 9.560 -9.126 -3.034 1.00 88.56 145 TYR A O 1
ATOM 1149 N N . THR A 1 146 ? 8.212 -10.134 -4.533 1.00 83.62 146 THR A N 1
ATOM 1150 C CA . THR A 1 146 ? 9.116 -11.242 -4.848 1.00 83.62 146 THR A CA 1
ATOM 1151 C C . THR A 1 146 ? 9.486 -11.139 -6.327 1.00 83.62 146 THR A C 1
ATOM 1153 O O . THR A 1 146 ? 8.580 -11.167 -7.165 1.00 83.62 146 THR A O 1
ATOM 1156 N N . PRO A 1 147 ? 10.777 -10.986 -6.679 1.00 81.38 147 PRO A N 1
ATOM 1157 C CA . PRO A 1 147 ? 11.198 -10.958 -8.073 1.00 81.38 147 PRO A CA 1
ATOM 1158 C C . PRO A 1 147 ? 10.738 -12.219 -8.821 1.00 81.38 147 PRO A C 1
ATOM 1160 O O . PRO A 1 147 ? 10.822 -13.315 -8.262 1.00 81.38 147 PRO A O 1
ATOM 1163 N N . PRO A 1 148 ? 10.265 -12.098 -10.074 1.00 78.94 148 PRO A N 1
ATOM 1164 C CA . PRO A 1 148 ? 9.899 -13.265 -10.862 1.00 78.94 148 PRO A CA 1
ATOM 1165 C C . PRO A 1 148 ? 11.130 -14.149 -11.080 1.00 78.94 148 PRO A C 1
ATOM 1167 O O . PRO A 1 148 ? 12.201 -13.661 -11.448 1.00 78.94 148 PRO A O 1
ATOM 1170 N N . LEU A 1 149 ? 10.970 -15.454 -10.857 1.00 77.88 149 LEU A N 1
ATOM 1171 C CA . LEU A 1 149 ? 12.003 -16.444 -11.149 1.00 77.88 149 LEU A CA 1
ATOM 1172 C C . LEU A 1 149 ? 12.323 -16.390 -12.646 1.00 77.88 149 LEU A C 1
ATOM 1174 O O . LEU A 1 149 ? 11.444 -16.611 -13.482 1.00 77.88 149 LEU A O 1
ATOM 1178 N N . GLN A 1 150 ? 13.577 -16.095 -12.989 1.00 72.25 150 GLN A N 1
ATOM 1179 C CA . GLN A 1 150 ? 14.051 -16.254 -14.358 1.00 72.25 150 GLN A CA 1
ATOM 1180 C C . GLN A 1 150 ? 14.021 -17.747 -14.687 1.00 72.25 150 GLN A C 1
ATOM 1182 O O . GLN A 1 150 ? 14.758 -18.537 -14.100 1.00 72.25 150 GLN A O 1
ATOM 1187 N N . LEU A 1 151 ? 13.137 -18.145 -15.602 1.00 74.50 151 LEU A N 1
ATOM 1188 C CA . LEU A 1 151 ? 13.159 -19.494 -16.148 1.00 74.50 151 LEU A CA 1
ATOM 1189 C C . LEU A 1 151 ? 14.457 -19.638 -16.942 1.00 74.50 151 LEU A C 1
ATOM 1191 O O . LEU A 1 151 ? 14.643 -18.954 -17.948 1.00 74.50 151 LEU A O 1
ATOM 1195 N N . GLU A 1 152 ? 15.362 -20.501 -16.480 1.00 69.00 152 GLU A N 1
ATOM 1196 C CA . GLU A 1 152 ? 16.548 -20.856 -17.253 1.00 69.00 152 GLU A CA 1
ATOM 1197 C C . GLU A 1 152 ? 16.095 -21.405 -18.609 1.00 69.00 152 GLU A C 1
ATOM 1199 O O . GLU A 1 152 ? 15.452 -22.457 -18.688 1.00 69.00 152 GLU A O 1
ATOM 1204 N N . HIS A 1 153 ? 16.429 -20.696 -19.688 1.00 64.69 153 HIS A N 1
ATOM 1205 C CA . HIS A 1 153 ? 16.275 -21.210 -21.041 1.00 64.69 153 HIS A CA 1
ATOM 1206 C C . HIS A 1 153 ? 17.326 -22.309 -21.227 1.00 64.69 153 HIS A C 1
ATOM 1208 O O . HIS A 1 153 ? 18.445 -22.068 -21.672 1.00 64.69 153 HIS A O 1
ATOM 1214 N N . LYS A 1 154 ? 16.999 -23.535 -20.809 1.00 70.75 154 LYS A N 1
ATOM 1215 C CA . LYS A 1 154 ? 17.814 -24.702 -21.138 1.00 70.75 154 LYS A CA 1
ATOM 1216 C C . LYS A 1 154 ? 17.608 -24.972 -22.617 1.00 70.75 154 LYS A C 1
ATOM 1218 O O . LYS A 1 154 ? 16.620 -25.598 -22.996 1.00 70.75 154 LYS A O 1
ATOM 1223 N N . GLU A 1 155 ? 18.520 -24.473 -23.446 1.00 70.75 155 GLU A N 1
ATOM 1224 C CA . GLU A 1 155 ? 18.605 -24.908 -24.835 1.00 70.75 155 GLU A CA 1
ATOM 1225 C C . GLU A 1 155 ? 18.630 -26.443 -24.841 1.00 70.75 155 GLU A C 1
ATOM 1227 O O . GLU A 1 155 ? 19.446 -27.048 -24.129 1.00 70.75 155 GLU A O 1
ATOM 1232 N N . PRO A 1 156 ? 17.709 -27.106 -25.558 1.00 70.75 156 PRO A N 1
ATOM 1233 C CA . PRO A 1 156 ? 17.707 -28.553 -25.610 1.00 70.75 156 PRO A CA 1
ATOM 1234 C C . PRO A 1 156 ? 19.016 -28.993 -26.265 1.00 70.75 156 PRO A C 1
ATOM 1236 O O . PRO A 1 156 ? 19.216 -28.808 -27.464 1.00 70.75 156 PRO A O 1
ATOM 1239 N N . LYS A 1 157 ? 19.927 -29.567 -25.470 1.00 74.88 157 LYS A N 1
ATOM 1240 C CA . LYS A 1 157 ? 21.150 -30.183 -25.989 1.00 74.88 157 LYS A CA 1
ATOM 1241 C C . LYS A 1 157 ? 20.733 -31.249 -26.996 1.00 74.88 157 LYS A C 1
ATOM 1243 O O . LYS A 1 157 ? 20.110 -32.241 -26.618 1.00 74.88 157 LYS A O 1
ATOM 1248 N N . HIS A 1 158 ? 21.042 -31.031 -28.272 1.00 73.81 158 HIS A N 1
ATOM 1249 C CA . HIS A 1 158 ? 20.779 -32.019 -29.308 1.00 73.81 158 HIS A CA 1
ATOM 1250 C C . HIS A 1 158 ? 21.630 -33.258 -29.026 1.00 73.81 158 HIS A C 1
ATOM 1252 O O . HIS A 1 158 ? 22.855 -33.217 -29.137 1.00 73.81 158 HIS A O 1
ATOM 1258 N N . VAL A 1 159 ? 20.982 -34.350 -28.629 1.00 80.06 159 VAL A N 1
ATOM 1259 C CA . VAL A 1 159 ? 21.627 -35.658 -28.541 1.00 80.06 159 VAL A CA 1
ATOM 1260 C C . VAL A 1 159 ? 21.499 -36.299 -29.924 1.00 80.06 159 VAL A C 1
ATOM 1262 O O . VAL A 1 159 ? 20.367 -36.542 -30.352 1.00 80.06 159 VAL A O 1
ATOM 1265 N N . PRO A 1 160 ? 22.608 -36.532 -30.653 1.00 77.38 160 PRO A N 1
ATOM 1266 C CA . PRO A 1 160 ? 22.546 -37.180 -31.952 1.00 77.38 160 PRO A CA 1
ATOM 1267 C C . PRO A 1 160 ? 21.972 -38.586 -31.779 1.00 77.38 160 PRO A C 1
ATOM 1269 O O . PRO A 1 160 ? 22.475 -39.401 -31.007 1.00 77.38 160 PRO A O 1
ATOM 1272 N N . VAL A 1 161 ? 20.874 -38.835 -32.479 1.00 80.69 161 VAL A N 1
ATOM 1273 C CA . VAL A 1 161 ? 20.154 -40.108 -32.462 1.00 80.69 161 VAL A CA 1
ATOM 1274 C C . VAL A 1 161 ? 20.923 -41.131 -33.308 1.00 80.69 161 VAL A C 1
ATOM 1276 O O . VAL A 1 161 ? 21.548 -40.769 -34.307 1.00 80.69 161 VAL A O 1
ATOM 1279 N N . SER A 1 162 ? 20.881 -42.411 -32.925 1.00 85.38 162 SER A N 1
ATOM 1280 C CA . SER A 1 162 ? 21.504 -43.490 -33.705 1.00 85.38 162 SER A CA 1
ATOM 1281 C C . SER A 1 162 ? 20.894 -43.583 -35.111 1.00 85.38 162 SER A C 1
ATOM 1283 O O . SER A 1 162 ? 19.709 -43.306 -35.307 1.00 85.38 162 SER A O 1
ATOM 1285 N N . ASN A 1 163 ? 21.683 -44.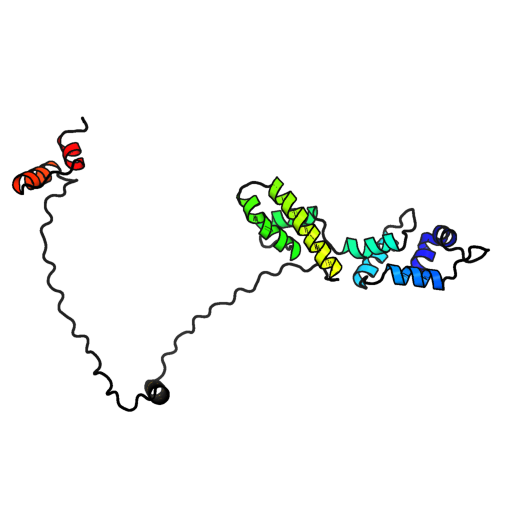006 -36.103 1.00 83.94 163 ASN A N 1
ATOM 1286 C CA . ASN A 1 163 ? 21.258 -44.067 -37.507 1.00 83.94 163 ASN A CA 1
ATOM 1287 C C . ASN A 1 163 ? 19.984 -44.923 -37.694 1.00 83.94 163 ASN A C 1
ATOM 1289 O O . ASN A 1 163 ? 19.079 -44.545 -38.437 1.00 83.94 163 ASN A O 1
ATOM 1293 N N . ASP A 1 164 ? 19.858 -46.024 -36.948 1.00 85.62 164 ASP A N 1
ATOM 1294 C CA . ASP A 1 164 ? 18.682 -46.904 -37.002 1.00 85.62 164 ASP A CA 1
ATOM 1295 C C . ASP A 1 164 ? 17.404 -46.221 -36.495 1.00 85.62 164 ASP A C 1
ATOM 1297 O O . ASP A 1 164 ? 16.316 -46.391 -37.053 1.00 85.62 164 ASP A O 1
ATOM 1301 N N . GLU A 1 165 ? 17.522 -45.423 -35.438 1.00 85.19 165 GLU A N 1
ATOM 1302 C CA . GLU A 1 165 ? 16.410 -44.663 -34.867 1.00 85.19 165 GLU A CA 1
ATOM 1303 C C . GLU A 1 165 ? 16.038 -43.474 -35.762 1.00 85.19 165 GLU A C 1
ATOM 1305 O O . GLU A 1 165 ? 14.853 -43.229 -36.002 1.00 85.19 165 GLU A O 1
ATOM 1310 N N . ALA A 1 166 ? 17.029 -42.809 -36.362 1.00 83.44 166 ALA A N 1
ATOM 1311 C CA . ALA A 1 166 ? 16.812 -41.751 -37.344 1.00 83.44 166 ALA A CA 1
ATOM 1312 C C . ALA A 1 166 ? 16.042 -42.261 -38.576 1.00 83.44 166 ALA A C 1
ATOM 1314 O O . ALA A 1 166 ? 15.105 -41.606 -39.037 1.00 83.44 166 ALA A O 1
ATOM 1315 N N . GLN A 1 167 ? 16.357 -43.464 -39.070 1.00 85.50 167 GLN A N 1
ATOM 1316 C CA . GLN A 1 167 ? 15.620 -44.091 -40.173 1.00 85.50 167 GLN A CA 1
ATOM 1317 C C . GLN A 1 167 ? 14.174 -44.441 -39.800 1.00 85.50 167 GLN A C 1
ATOM 1319 O O . GLN A 1 167 ? 13.273 -44.281 -40.628 1.00 85.50 167 GLN A O 1
ATOM 1324 N N . LYS A 1 168 ? 13.922 -44.895 -38.564 1.00 87.94 168 LYS A N 1
ATOM 1325 C CA . LYS A 1 168 ? 12.556 -45.138 -38.065 1.00 87.94 168 LYS A CA 1
ATOM 1326 C C . LYS A 1 168 ? 11.757 -43.839 -37.977 1.00 87.94 168 LYS A C 1
ATOM 1328 O O . LYS A 1 168 ? 10.616 -43.796 -38.439 1.00 87.94 168 LYS A O 1
ATOM 1333 N N . HIS A 1 169 ? 12.360 -42.775 -37.446 1.00 86.19 169 HIS A N 1
ATOM 1334 C CA . HIS A 1 169 ? 11.735 -41.452 -37.377 1.00 86.19 169 HIS A CA 1
ATOM 1335 C C . HIS A 1 169 ? 11.445 -40.894 -38.773 1.00 86.19 169 HIS A C 1
ATOM 1337 O O . HIS A 1 169 ? 10.350 -40.385 -39.009 1.00 86.19 169 HIS A O 1
ATOM 1343 N N . LEU A 1 170 ? 12.373 -41.063 -39.719 1.00 83.88 170 LEU A N 1
ATOM 1344 C CA . LEU A 1 170 ? 12.187 -40.658 -41.109 1.00 83.88 170 LEU A CA 1
ATOM 1345 C C . LEU A 1 170 ? 11.028 -41.415 -41.768 1.00 83.88 170 LEU A C 1
ATOM 1347 O O . LEU A 1 170 ? 10.166 -40.787 -42.375 1.00 83.88 170 LEU A O 1
ATOM 1351 N N . LYS A 1 171 ? 10.956 -42.743 -41.607 1.00 83.75 171 LYS A N 1
ATOM 1352 C CA . LYS A 1 171 ? 9.843 -43.559 -42.126 1.00 83.75 171 LYS A CA 1
ATOM 1353 C C . LYS A 1 171 ? 8.498 -43.134 -41.534 1.00 83.75 171 LYS A C 1
ATOM 1355 O O . LYS A 1 171 ? 7.547 -42.934 -42.283 1.00 83.75 171 LYS A O 1
ATOM 1360 N N . SER A 1 172 ? 8.438 -42.920 -40.217 1.00 85.88 172 SER A N 1
ATOM 1361 C CA . SER A 1 172 ? 7.225 -42.441 -39.537 1.00 85.88 172 SER A CA 1
ATOM 1362 C C . SER A 1 172 ? 6.801 -41.053 -40.028 1.00 85.88 172 SER A C 1
ATOM 1364 O O . SER A 1 172 ? 5.616 -40.790 -40.232 1.00 85.88 172 SER A O 1
ATOM 1366 N N . LEU A 1 173 ? 7.766 -40.165 -40.276 1.00 83.69 173 LEU A N 1
ATOM 1367 C CA . LEU A 1 173 ? 7.506 -38.841 -40.830 1.00 83.69 173 LEU A CA 1
ATOM 1368 C C . LEU A 1 173 ? 6.997 -38.922 -42.277 1.00 83.69 173 LEU A C 1
ATOM 1370 O O . LEU A 1 173 ? 6.031 -38.244 -42.616 1.00 83.69 173 LEU A O 1
ATOM 1374 N N . MET A 1 174 ? 7.600 -39.770 -43.115 1.00 78.50 174 MET A N 1
ATOM 1375 C CA . MET A 1 174 ? 7.156 -39.998 -44.496 1.00 78.50 174 MET A CA 1
ATOM 1376 C C . MET A 1 174 ? 5.717 -40.525 -44.561 1.00 78.50 174 MET A C 1
ATOM 1378 O O . MET A 1 174 ? 4.939 -40.070 -45.402 1.00 78.50 174 MET A O 1
ATOM 1382 N N . GLU A 1 175 ? 5.354 -41.428 -43.647 1.00 80.56 175 GLU A N 1
ATOM 1383 C CA . GLU A 1 175 ? 3.998 -41.966 -43.512 1.00 80.56 175 GLU A CA 1
ATOM 1384 C C . GLU A 1 175 ? 2.997 -40.882 -43.076 1.00 80.56 175 GLU A C 1
ATOM 1386 O O . GLU A 1 175 ? 1.957 -40.706 -43.714 1.00 80.56 175 GLU A O 1
ATOM 1391 N N . ARG A 1 176 ? 3.344 -40.072 -42.061 1.00 77.62 176 ARG A N 1
ATOM 1392 C CA . ARG A 1 176 ? 2.520 -38.930 -41.609 1.00 77.62 176 ARG A CA 1
ATOM 1393 C C . ARG A 1 176 ? 2.296 -37.894 -42.701 1.00 77.62 176 ARG A C 1
ATOM 1395 O O . ARG A 1 176 ? 1.200 -37.354 -42.823 1.00 77.62 176 ARG A O 1
ATOM 1402 N N . LEU A 1 177 ? 3.326 -37.621 -43.494 1.00 77.62 177 LEU A N 1
ATOM 1403 C CA . LEU A 1 177 ? 3.265 -36.659 -44.591 1.00 77.62 177 LEU A CA 1
ATOM 1404 C C . LEU A 1 177 ? 2.600 -37.236 -45.854 1.00 77.62 177 LEU A C 1
ATOM 1406 O O . LEU A 1 177 ? 2.471 -36.516 -46.843 1.00 77.62 177 LEU A O 1
ATOM 1410 N N . LYS A 1 178 ? 2.166 -38.511 -45.836 1.00 69.19 178 LYS A N 1
ATOM 1411 C CA . LYS A 1 178 ? 1.527 -39.220 -46.961 1.00 69.19 178 LYS A CA 1
ATOM 1412 C C . LYS A 1 178 ? 2.313 -39.097 -48.272 1.00 69.19 178 LYS A C 1
ATOM 1414 O O . LYS A 1 178 ? 1.736 -39.056 -49.358 1.00 69.19 178 LYS A O 1
ATOM 1419 N N . ILE A 1 179 ? 3.643 -39.057 -48.187 1.00 61.41 179 ILE A N 1
ATOM 1420 C CA . ILE A 1 179 ? 4.538 -38.946 -49.347 1.00 61.41 179 ILE A CA 1
ATOM 1421 C C . ILE A 1 179 ? 4.790 -40.353 -49.905 1.00 61.41 179 ILE A C 1
ATOM 1423 O O . ILE A 1 179 ? 5.921 -40.826 -50.004 1.00 61.41 179 ILE A O 1
ATOM 1427 N N . ASN A 1 180 ? 3.720 -41.055 -50.270 1.00 55.91 180 ASN A N 1
ATOM 1428 C CA . ASN A 1 180 ? 3.823 -42.322 -50.981 1.00 55.91 180 ASN A CA 1
ATOM 1429 C C . ASN A 1 180 ? 4.136 -42.016 -52.453 1.00 55.91 180 ASN A C 1
ATOM 1431 O O . ASN A 1 180 ? 3.229 -41.893 -53.270 1.00 55.91 180 ASN A O 1
ATOM 1435 N N . GLY A 1 181 ? 5.423 -41.837 -52.782 1.00 57.59 181 GLY A N 1
ATOM 1436 C CA . GLY A 1 181 ? 5.881 -41.819 -54.179 1.00 57.59 181 GLY A CA 1
ATOM 1437 C C . GLY A 1 181 ? 6.955 -40.803 -54.579 1.00 57.59 181 GLY A C 1
ATOM 1438 O O . GLY A 1 181 ? 7.411 -40.859 -55.721 1.00 57.59 181 GLY A O 1
ATOM 1439 N N . ARG A 1 182 ? 7.423 -39.897 -53.705 1.00 57.53 182 ARG A N 1
ATOM 1440 C CA . ARG A 1 182 ? 8.608 -39.086 -54.054 1.00 57.53 182 ARG A CA 1
ATOM 1441 C C . ARG A 1 182 ? 9.872 -39.910 -53.844 1.00 57.53 182 ARG A C 1
ATOM 1443 O O . ARG A 1 182 ? 10.213 -40.254 -52.716 1.00 57.53 182 ARG A O 1
ATOM 1450 N N . LYS A 1 183 ? 10.576 -40.200 -54.940 1.00 60.75 183 LYS A N 1
ATOM 1451 C CA . LYS A 1 183 ? 11.942 -40.730 -54.890 1.00 60.75 183 LYS A CA 1
ATOM 1452 C C . LYS A 1 183 ? 12.809 -39.736 -54.100 1.00 60.75 183 LYS A C 1
ATOM 1454 O O . LYS A 1 183 ? 12.727 -38.541 -54.398 1.00 60.75 183 LYS A O 1
ATOM 1459 N N . PRO A 1 184 ? 13.595 -40.180 -53.103 1.00 60.72 184 PRO A N 1
ATOM 1460 C CA . PRO A 1 184 ? 14.517 -39.289 -52.414 1.00 60.72 184 PRO A CA 1
ATOM 1461 C C . PRO A 1 184 ? 15.461 -38.674 -53.449 1.00 60.72 184 PRO A C 1
ATOM 1463 O O . PRO A 1 184 ? 16.002 -39.386 -54.299 1.00 60.72 184 PRO A O 1
ATOM 1466 N N . ALA A 1 185 ? 15.601 -37.347 -53.418 1.00 62.69 185 ALA A N 1
ATOM 1467 C CA . ALA A 1 185 ? 16.552 -36.665 -54.280 1.00 62.69 185 ALA A CA 1
ATOM 1468 C C . ALA A 1 185 ? 17.957 -37.216 -53.976 1.00 62.69 185 ALA A C 1
ATOM 1470 O O . ALA A 1 185 ? 18.285 -37.398 -52.798 1.00 62.69 185 ALA A O 1
ATOM 1471 N N . PRO A 1 186 ? 18.769 -37.532 -54.998 1.00 67.06 186 PRO A N 1
ATOM 1472 C CA . PRO A 1 186 ? 20.122 -38.012 -54.774 1.00 67.06 186 PRO A CA 1
ATOM 1473 C C . PRO A 1 186 ? 20.887 -36.983 -53.938 1.00 67.06 186 PRO A C 1
ATOM 1475 O O . PRO A 1 186 ? 20.849 -35.788 -54.228 1.00 67.06 186 PRO A O 1
ATOM 1478 N N . VAL A 1 187 ? 21.538 -37.464 -52.877 1.00 67.88 187 VAL A N 1
ATOM 1479 C CA . VAL A 1 187 ? 22.333 -36.642 -51.959 1.00 67.88 187 VAL A CA 1
ATOM 1480 C C . VAL A 1 187 ? 23.332 -35.837 -52.785 1.00 67.88 187 VAL A C 1
ATOM 1482 O O . VAL A 1 187 ? 24.140 -36.414 -53.515 1.00 67.88 187 VAL A O 1
ATOM 1485 N N . GLN A 1 188 ? 23.247 -34.509 -52.705 1.00 68.81 188 GLN A N 1
ATOM 1486 C CA . GLN A 1 188 ? 24.117 -33.617 -53.458 1.00 68.81 188 GLN A CA 1
ATOM 1487 C C . GLN A 1 188 ? 25.545 -33.793 -52.936 1.00 68.81 188 GLN A C 1
ATOM 1489 O O . GLN A 1 188 ? 25.864 -33.399 -51.815 1.00 68.81 188 GLN A O 1
ATOM 1494 N N . LYS A 1 189 ? 26.398 -34.449 -53.728 1.00 70.00 189 LYS A N 1
ATOM 1495 C CA . LYS A 1 189 ? 27.829 -34.529 -53.440 1.00 70.00 189 LYS A CA 1
ATOM 1496 C C . LYS A 1 189 ? 28.395 -33.129 -53.656 1.00 70.00 189 LYS A C 1
ATOM 1498 O O . LYS A 1 189 ? 28.317 -32.602 -54.762 1.00 70.00 189 LYS A O 1
ATOM 1503 N N . LEU A 1 190 ? 28.890 -32.508 -52.588 1.00 64.81 190 LEU A N 1
ATOM 1504 C CA . LEU A 1 190 ? 29.595 -31.235 -52.674 1.00 64.81 190 LEU A CA 1
ATOM 1505 C C . LEU A 1 190 ? 30.934 -31.495 -53.369 1.00 64.81 190 LEU A C 1
ATOM 1507 O O . LEU A 1 190 ? 31.882 -31.964 -52.744 1.00 64.81 190 LEU A O 1
ATOM 1511 N N . GLU A 1 191 ? 30.992 -31.246 -54.673 1.00 63.53 191 GLU A N 1
ATOM 1512 C CA . GLU A 1 191 ? 32.262 -31.164 -55.387 1.00 63.53 191 GLU A CA 1
ATOM 1513 C C . GLU A 1 191 ? 32.925 -29.839 -55.007 1.00 63.53 191 GLU A C 1
ATOM 1515 O O . GLU A 1 191 ? 32.331 -28.766 -55.152 1.00 63.53 191 GLU A O 1
ATOM 1520 N N . ALA A 1 192 ? 34.139 -29.912 -54.459 1.00 63.16 192 ALA A N 1
ATOM 1521 C CA . ALA A 1 192 ? 34.936 -28.734 -54.158 1.00 63.16 192 ALA A CA 1
ATOM 1522 C C . ALA A 1 192 ? 35.290 -28.048 -55.483 1.00 63.16 192 ALA A C 1
ATOM 1524 O O . ALA A 1 192 ? 36.176 -28.502 -56.202 1.00 63.16 192 ALA A O 1
ATOM 1525 N N . LYS A 1 193 ? 34.572 -26.977 -55.830 1.00 63.72 193 LYS A N 1
ATOM 1526 C CA . LYS A 1 193 ? 34.990 -26.108 -56.929 1.00 63.72 193 LYS A CA 1
ATOM 1527 C C . LYS A 1 193 ? 36.317 -25.467 -56.543 1.00 63.72 193 LYS A C 1
ATOM 1529 O O . LYS A 1 193 ? 36.403 -24.811 -55.504 1.00 63.72 193 LYS A O 1
ATOM 1534 N N . GLU A 1 194 ? 37.333 -25.683 -57.370 1.00 64.00 194 GLU A N 1
ATOM 1535 C CA . GLU A 1 194 ? 38.607 -24.981 -57.264 1.00 64.00 194 GLU A CA 1
ATOM 1536 C C . GLU A 1 194 ? 38.337 -23.473 -57.282 1.00 64.00 194 GLU A C 1
ATOM 1538 O O . GLU A 1 194 ? 37.575 -22.970 -58.110 1.00 64.00 194 GLU A O 1
ATOM 1543 N N . LYS A 1 195 ? 38.898 -22.769 -56.296 1.00 59.66 195 LYS A N 1
ATOM 1544 C CA . LYS A 1 195 ? 38.775 -21.319 -56.149 1.00 59.66 195 LYS A CA 1
ATOM 1545 C C . LYS A 1 195 ? 39.331 -20.690 -57.430 1.00 59.66 195 LYS A C 1
ATOM 1547 O O . LYS A 1 195 ? 40.514 -20.867 -57.714 1.00 59.66 195 LYS A O 1
ATOM 1552 N N . GLU A 1 196 ? 38.497 -19.994 -58.202 1.00 60.81 196 GLU A N 1
ATOM 1553 C CA . GLU A 1 196 ? 38.988 -19.219 -59.345 1.00 60.81 196 GLU A CA 1
ATOM 1554 C C . GLU A 1 196 ? 40.089 -18.267 -58.844 1.00 60.81 196 GLU A C 1
ATOM 1556 O O . GLU A 1 196 ? 39.907 -17.645 -57.789 1.00 60.81 196 GLU A O 1
ATOM 1561 N N . PRO A 1 197 ? 41.249 -18.192 -59.525 1.00 60.19 197 PRO A N 1
ATOM 1562 C CA . PRO A 1 197 ? 42.350 -17.360 -59.069 1.00 60.19 197 PRO A CA 1
ATOM 1563 C C . PRO A 1 197 ? 41.878 -15.908 -59.015 1.00 60.19 197 PRO A C 1
ATOM 1565 O O . PRO A 1 197 ? 41.337 -15.382 -59.989 1.00 60.19 197 PRO A O 1
ATOM 1568 N N . GLU A 1 198 ? 42.057 -15.278 -57.855 1.00 60.69 198 GLU A N 1
ATOM 1569 C CA . GLU A 1 198 ? 41.736 -13.871 -57.643 1.00 60.69 198 GLU A CA 1
ATOM 1570 C C . GLU A 1 198 ? 42.494 -13.051 -58.696 1.00 60.69 198 GLU A C 1
ATOM 1572 O O . GLU A 1 198 ? 43.723 -12.972 -58.669 1.00 60.69 198 GLU A O 1
ATOM 1577 N N . LEU A 1 199 ? 41.770 -12.482 -59.669 1.00 55.28 199 LEU A N 1
ATOM 1578 C CA . LEU A 1 199 ? 42.338 -11.496 -60.579 1.00 55.28 199 LEU A CA 1
ATOM 1579 C C . LEU A 1 199 ? 42.855 -10.348 -59.714 1.00 55.28 199 LEU A C 1
ATOM 1581 O O . LEU A 1 199 ? 42.063 -9.567 -59.181 1.00 55.28 199 LEU A O 1
ATOM 1585 N N . ILE A 1 200 ? 44.178 -10.253 -59.595 1.00 58.22 200 ILE A N 1
ATOM 1586 C CA . ILE A 1 200 ? 44.869 -9.088 -59.056 1.00 58.22 200 ILE A CA 1
ATOM 1587 C C . ILE A 1 200 ? 44.574 -7.953 -60.037 1.00 58.22 200 ILE A C 1
ATOM 1589 O O . ILE A 1 200 ? 45.294 -7.729 -61.005 1.00 58.22 200 ILE A O 1
ATOM 1593 N N . LYS A 1 201 ? 43.440 -7.276 -59.853 1.00 59.06 201 LYS A N 1
ATOM 1594 C CA . LYS A 1 201 ? 43.242 -5.960 -60.443 1.00 59.06 201 LYS A CA 1
ATOM 1595 C C . LYS A 1 201 ? 44.235 -5.074 -59.718 1.00 59.06 201 LYS A C 1
ATOM 1597 O O . LYS A 1 201 ? 44.045 -4.813 -58.533 1.00 59.06 201 LYS A O 1
ATOM 1602 N N . GLU A 1 202 ? 45.306 -4.688 -60.403 1.00 61.50 202 GLU A N 1
ATOM 1603 C CA . GLU A 1 202 ? 46.202 -3.645 -59.920 1.00 61.50 202 GLU A CA 1
ATOM 1604 C C . GLU A 1 202 ? 45.341 -2.407 -59.666 1.00 61.50 202 GLU A C 1
ATOM 1606 O O . GLU A 1 202 ? 44.852 -1.751 -60.588 1.00 61.50 202 GLU A O 1
ATOM 1611 N N . LEU A 1 203 ? 45.035 -2.182 -58.390 1.00 62.91 203 LEU A N 1
ATOM 1612 C CA . LEU A 1 203 ? 44.347 -0.992 -57.938 1.00 62.91 203 LEU A CA 1
ATOM 1613 C C . LEU A 1 203 ? 45.292 0.164 -58.278 1.00 62.91 203 LEU A C 1
ATOM 1615 O O . LEU A 1 203 ? 46.464 0.120 -57.906 1.00 62.91 203 LEU A O 1
ATOM 1619 N N . GLY A 1 204 ? 44.817 1.143 -59.048 1.00 67.94 204 GLY A N 1
ATOM 1620 C CA . GLY A 1 204 ? 45.625 2.311 -59.397 1.00 67.94 204 GLY A CA 1
ATOM 1621 C C . GLY A 1 204 ? 46.181 3.030 -58.155 1.00 67.94 204 GLY A C 1
ATOM 1622 O O . GLY A 1 204 ? 45.659 2.798 -57.063 1.00 67.94 204 GLY A O 1
ATOM 1623 N N . PRO A 1 205 ? 47.214 3.891 -58.298 1.00 74.56 205 PRO A N 1
ATOM 1624 C CA . PRO A 1 205 ? 47.770 4.714 -57.224 1.00 74.56 205 PRO A CA 1
ATOM 1625 C C . PRO A 1 205 ? 46.698 5.258 -56.284 1.00 74.56 205 PRO A C 1
ATOM 1627 O O . PRO A 1 205 ? 45.689 5.806 -56.735 1.00 74.56 205 PRO A O 1
ATOM 1630 N N . ASP A 1 206 ? 46.923 5.068 -54.983 1.00 78.06 206 ASP A N 1
ATOM 1631 C CA . ASP A 1 206 ? 45.969 5.454 -53.952 1.00 78.06 206 ASP A CA 1
ATOM 1632 C C . ASP A 1 206 ? 45.736 6.977 -54.009 1.00 78.06 206 ASP A C 1
ATOM 1634 O O . ASP A 1 206 ? 46.698 7.748 -53.911 1.00 78.06 206 ASP A O 1
ATOM 1638 N N . PRO A 1 207 ? 44.480 7.432 -54.172 1.00 75.31 207 PRO A N 1
ATOM 1639 C CA . PRO A 1 207 ? 44.152 8.850 -54.268 1.00 75.31 207 PRO A CA 1
ATOM 1640 C C . PRO A 1 207 ? 44.548 9.676 -53.039 1.00 75.31 207 PRO A C 1
ATOM 1642 O O . PRO A 1 207 ? 44.674 10.894 -53.161 1.00 75.31 207 PRO A O 1
ATOM 1645 N N . PHE A 1 208 ? 44.720 9.057 -51.870 1.00 72.94 208 PHE A N 1
ATOM 1646 C CA . PHE A 1 208 ? 45.006 9.755 -50.617 1.00 72.94 208 PHE A CA 1
ATOM 1647 C C . PHE A 1 208 ? 46.496 9.780 -50.273 1.00 72.94 208 PHE A C 1
ATOM 1649 O O . PHE A 1 208 ? 46.960 10.789 -49.741 1.00 72.94 208 PHE A O 1
ATOM 1656 N N . ASP A 1 209 ? 47.242 8.729 -50.624 1.00 79.06 209 ASP A N 1
ATOM 1657 C CA . ASP A 1 209 ? 48.694 8.683 -50.408 1.00 79.06 209 ASP A CA 1
ATOM 1658 C C . ASP A 1 209 ? 49.461 9.402 -51.531 1.00 79.06 209 ASP A C 1
ATOM 1660 O O . ASP A 1 209 ? 50.387 10.163 -51.246 1.00 79.06 209 ASP A O 1
ATOM 1664 N N . ASN A 1 210 ? 49.023 9.254 -52.794 1.00 79.50 210 ASN A N 1
ATOM 1665 C CA . ASN A 1 210 ? 49.621 9.909 -53.966 1.00 79.50 210 ASN A CA 1
ATOM 1666 C C . ASN A 1 210 ? 48.584 10.719 -54.786 1.00 79.50 210 ASN A C 1
ATOM 1668 O O . ASN A 1 210 ? 48.287 10.376 -55.939 1.00 79.50 210 ASN A O 1
ATOM 1672 N N . PRO A 1 211 ? 48.061 11.847 -54.255 1.00 77.88 211 PRO A N 1
ATOM 1673 C CA . PRO A 1 211 ? 47.025 12.650 -54.916 1.00 77.88 211 PRO A CA 1
ATOM 1674 C C . PRO A 1 211 ? 47.381 13.093 -56.344 1.00 77.88 211 PRO A C 1
ATOM 1676 O O . PRO A 1 211 ? 46.527 13.094 -57.233 1.00 77.88 211 PRO A O 1
ATOM 1679 N N . HIS A 1 212 ? 48.649 13.443 -56.586 1.00 79.62 212 HIS A N 1
ATOM 1680 C CA . HIS A 1 212 ? 49.122 13.908 -57.893 1.00 79.62 212 HIS A CA 1
ATOM 1681 C C . HIS A 1 212 ? 49.071 12.810 -58.967 1.00 79.62 212 HIS A C 1
ATOM 1683 O O . HIS A 1 212 ? 48.558 13.056 -60.059 1.00 79.62 212 HIS A O 1
ATOM 1689 N N . GLU A 1 213 ? 49.544 11.599 -58.659 1.00 81.06 213 GLU A N 1
ATOM 1690 C CA . GLU A 1 213 ? 49.559 10.473 -59.606 1.00 81.06 213 GLU A CA 1
ATOM 1691 C C . GLU A 1 213 ? 48.141 9.993 -59.934 1.00 81.06 213 GLU A C 1
ATOM 1693 O O . GLU A 1 213 ? 47.824 9.704 -61.091 1.00 81.06 213 GLU A O 1
ATOM 1698 N N . TYR A 1 214 ? 47.254 9.978 -58.934 1.00 80.19 214 TYR A N 1
ATOM 1699 C CA . TYR A 1 214 ? 45.841 9.672 -59.143 1.00 80.19 214 TYR A CA 1
ATOM 1700 C C . TYR A 1 214 ? 45.162 10.708 -60.051 1.00 80.19 214 TYR A C 1
ATOM 1702 O O . TYR A 1 214 ? 44.444 10.348 -60.986 1.00 80.19 214 TYR A O 1
ATOM 1710 N N . ALA A 1 215 ? 45.426 12.002 -59.842 1.00 80.00 215 ALA A N 1
ATOM 1711 C CA . ALA A 1 215 ? 44.885 13.060 -60.693 1.00 80.00 215 ALA A CA 1
ATOM 1712 C C . ALA A 1 215 ? 45.393 12.983 -62.141 1.00 80.00 215 ALA A C 1
ATOM 1714 O O . ALA A 1 215 ? 44.622 13.230 -63.071 1.00 80.00 215 ALA A O 1
ATOM 1715 N N . GLU A 1 216 ? 46.659 12.622 -62.357 1.00 81.44 216 GLU A N 1
ATOM 1716 C CA . GLU A 1 216 ? 47.193 12.381 -63.702 1.00 81.44 216 GLU A CA 1
ATOM 1717 C C . GLU A 1 216 ? 46.550 11.169 -64.376 1.00 81.44 216 GLU A C 1
ATOM 1719 O O . GLU A 1 216 ? 46.186 11.253 -65.553 1.00 81.44 216 GLU A O 1
ATOM 1724 N N . MET A 1 217 ? 46.324 10.079 -63.635 1.00 81.25 217 MET A N 1
ATOM 1725 C CA . MET A 1 217 ? 45.574 8.934 -64.153 1.00 81.25 217 MET A CA 1
ATOM 1726 C C . MET A 1 217 ? 44.158 9.345 -64.562 1.00 81.25 217 MET A C 1
ATOM 1728 O O . MET A 1 217 ? 43.743 9.053 -65.682 1.00 81.25 217 MET A O 1
ATOM 1732 N N . CYS A 1 218 ? 43.432 10.064 -63.703 1.00 80.00 218 CYS A N 1
ATOM 1733 C CA . CYS A 1 218 ? 42.086 10.537 -64.017 1.00 80.00 218 CYS A CA 1
ATOM 1734 C C . CYS A 1 218 ? 42.068 11.439 -65.261 1.00 80.00 218 CYS A C 1
ATOM 1736 O O . CYS A 1 218 ? 41.193 11.275 -66.108 1.00 80.00 218 CYS A O 1
ATOM 1738 N N . ARG A 1 219 ? 43.061 12.328 -65.437 1.00 81.69 219 ARG A N 1
ATOM 1739 C CA . ARG A 1 219 ? 43.196 13.144 -66.662 1.00 81.69 219 ARG A CA 1
ATOM 1740 C C . ARG A 1 219 ? 43.441 12.290 -67.904 1.00 81.69 219 ARG A C 1
ATOM 1742 O O . ARG A 1 219 ? 42.857 12.575 -68.945 1.00 81.69 219 ARG A O 1
ATOM 1749 N N . ARG A 1 220 ? 44.276 11.251 -67.801 1.00 81.00 220 ARG A N 1
ATOM 1750 C CA . ARG A 1 220 ? 44.577 10.329 -68.909 1.00 81.00 220 ARG A CA 1
ATOM 1751 C C . ARG A 1 220 ? 43.365 9.485 -69.308 1.00 81.00 220 ARG A C 1
ATOM 1753 O O . ARG A 1 220 ? 43.131 9.280 -70.492 1.00 81.00 220 ARG A O 1
ATOM 1760 N N . GLU A 1 221 ? 42.603 9.020 -68.325 1.00 79.50 221 GLU A N 1
ATOM 1761 C CA . GLU A 1 221 ? 41.402 8.191 -68.5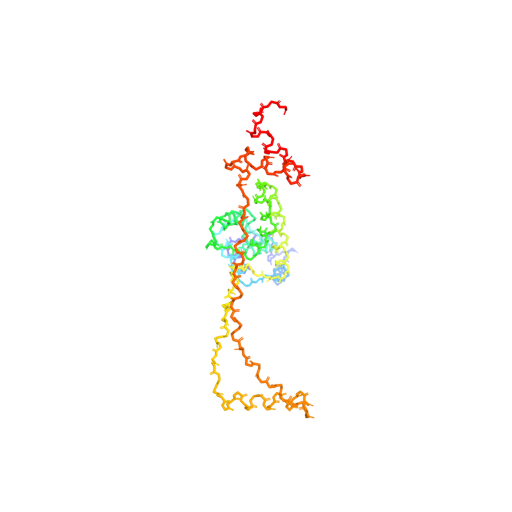02 1.00 79.50 221 GLU A CA 1
ATOM 1762 C C . GLU A 1 221 ? 40.148 9.029 -68.837 1.00 79.50 221 GLU A C 1
ATOM 1764 O O . GLU A 1 221 ? 39.077 8.476 -69.075 1.00 79.50 221 GLU A O 1
ATOM 1769 N N . GLY A 1 222 ? 40.249 10.367 -68.847 1.00 76.25 222 GLY A N 1
ATOM 1770 C CA . GLY A 1 222 ? 39.122 11.273 -69.104 1.00 76.25 222 GLY A CA 1
ATOM 1771 C C . GLY A 1 222 ? 38.083 11.321 -67.976 1.00 76.25 222 GLY A C 1
ATOM 1772 O O . GLY A 1 222 ? 36.943 11.727 -68.200 1.00 76.25 222 GLY A O 1
ATOM 1773 N N . MET A 1 223 ? 38.459 10.900 -66.767 1.00 75.88 223 MET A N 1
ATOM 1774 C CA . MET A 1 223 ? 37.590 10.848 -65.593 1.00 75.88 223 MET A CA 1
ATOM 1775 C C . MET A 1 223 ? 37.698 12.137 -64.759 1.00 75.88 223 MET A C 1
ATOM 1777 O O . MET A 1 223 ? 38.791 12.690 -64.606 1.00 75.88 223 MET A O 1
ATOM 1781 N N . PRO A 1 224 ? 36.585 12.639 -64.192 1.00 79.12 224 PRO A N 1
ATOM 1782 C CA . PRO A 1 224 ? 36.613 13.832 -63.353 1.00 79.12 224 PRO A CA 1
ATOM 1783 C C . PRO A 1 224 ? 37.371 13.562 -62.046 1.00 79.12 224 PRO A C 1
ATOM 1785 O O . PRO A 1 224 ? 37.082 12.597 -61.340 1.00 79.12 224 PRO A O 1
ATOM 1788 N N . ILE A 1 225 ? 38.317 14.440 -61.701 1.00 79.88 225 ILE A N 1
ATOM 1789 C CA . ILE A 1 225 ? 39.068 14.347 -60.441 1.00 79.88 225 ILE A CA 1
ATOM 1790 C C . ILE A 1 225 ? 38.138 14.747 -59.279 1.00 79.88 225 ILE A C 1
ATOM 1792 O O . ILE A 1 225 ? 37.555 15.837 -59.321 1.00 79.88 225 ILE A O 1
ATOM 1796 N N . PRO A 1 226 ? 37.992 13.922 -58.223 1.00 80.56 226 PRO A N 1
ATOM 1797 C CA . PRO A 1 226 ? 37.187 14.270 -57.058 1.00 80.56 226 PRO A CA 1
ATOM 1798 C C . PRO A 1 226 ? 37.692 15.540 -56.359 1.00 80.56 226 PRO A C 1
ATOM 1800 O O . PRO A 1 226 ? 38.893 15.725 -56.158 1.00 80.56 226 PRO A O 1
ATOM 1803 N N . ARG A 1 227 ? 36.762 16.394 -55.914 1.00 79.19 227 ARG A N 1
ATOM 1804 C CA . ARG A 1 227 ? 37.057 17.698 -55.289 1.00 79.19 227 ARG A CA 1
ATOM 1805 C C . ARG A 1 227 ? 37.993 17.603 -54.078 1.00 79.19 227 ARG A C 1
ATOM 1807 O O . ARG A 1 227 ? 38.831 18.476 -53.896 1.00 79.19 227 ARG A O 1
ATOM 1814 N N . ASN A 1 228 ? 37.887 16.529 -53.299 1.00 79.38 228 ASN A N 1
ATOM 1815 C CA . ASN A 1 228 ? 38.745 16.291 -52.136 1.00 79.38 228 ASN A CA 1
ATOM 1816 C C . ASN A 1 228 ? 40.208 16.041 -52.539 1.00 79.38 228 ASN A C 1
ATOM 1818 O O . ASN A 1 228 ? 41.109 16.444 -51.818 1.00 79.38 228 ASN A O 1
ATOM 1822 N N . ILE A 1 229 ? 40.452 15.423 -53.701 1.00 77.12 229 ILE A N 1
ATOM 1823 C CA . ILE A 1 229 ? 41.810 15.189 -54.215 1.00 77.12 229 ILE A CA 1
ATOM 1824 C C . ILE A 1 229 ? 42.379 16.475 -54.820 1.00 77.12 229 ILE A C 1
ATOM 1826 O O . ILE A 1 229 ? 43.545 16.787 -54.609 1.00 77.12 229 ILE A O 1
ATOM 1830 N N . LEU A 1 230 ? 41.542 17.287 -55.480 1.00 76.50 230 LEU A N 1
ATOM 18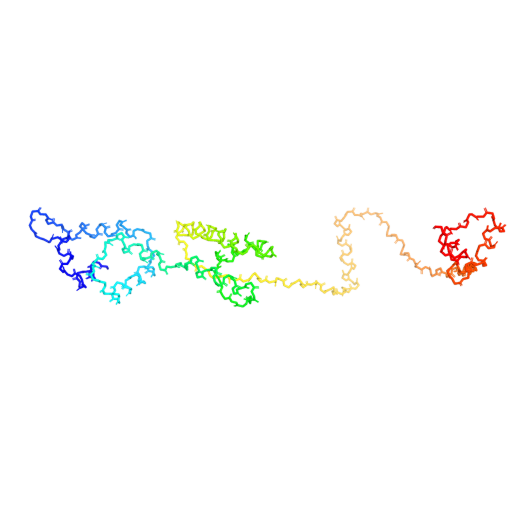31 C CA . LEU A 1 230 ? 41.931 18.633 -55.923 1.00 76.50 230 LEU A CA 1
ATOM 1832 C C . LEU A 1 230 ? 42.357 19.526 -54.747 1.00 76.50 230 LEU A C 1
ATOM 1834 O O . LEU A 1 230 ? 43.367 20.209 -54.844 1.00 76.50 230 LEU A O 1
ATOM 1838 N N . GLN A 1 231 ? 41.653 19.464 -53.612 1.00 79.44 231 GLN A N 1
ATOM 1839 C CA . GLN A 1 231 ? 42.033 20.199 -52.396 1.00 79.44 231 GLN A CA 1
ATOM 1840 C C . GLN A 1 231 ? 43.391 19.768 -51.822 1.00 79.44 231 GLN A C 1
ATOM 1842 O O . GLN A 1 231 ? 44.099 20.597 -51.252 1.00 79.44 231 GLN A O 1
ATOM 1847 N N . LEU A 1 232 ? 43.754 18.489 -51.966 1.00 74.94 232 LEU A N 1
ATOM 1848 C CA . LEU A 1 232 ? 45.057 17.972 -51.538 1.00 74.94 232 LEU A CA 1
ATOM 1849 C C . LEU A 1 232 ? 46.194 18.424 -52.468 1.00 74.94 232 LEU A C 1
ATOM 1851 O O . LEU A 1 232 ? 47.311 18.616 -51.999 1.00 74.94 232 LEU A O 1
ATOM 1855 N N . ILE A 1 233 ? 45.909 18.615 -53.760 1.00 75.06 233 ILE A N 1
ATOM 1856 C CA . ILE A 1 233 ? 46.886 19.028 -54.783 1.00 75.06 233 ILE A CA 1
ATOM 1857 C C . ILE A 1 233 ? 47.107 20.542 -54.785 1.00 75.06 233 ILE A C 1
ATOM 1859 O O . ILE A 1 233 ? 48.249 20.996 -54.782 1.00 75.06 233 ILE A O 1
ATOM 1863 N N . ASP A 1 234 ? 46.025 21.322 -54.806 1.00 70.25 234 ASP A N 1
ATOM 1864 C CA . ASP A 1 234 ? 46.083 22.778 -54.994 1.00 70.25 234 ASP A CA 1
ATOM 1865 C C . ASP A 1 234 ? 46.349 23.533 -53.678 1.00 70.25 234 ASP A C 1
ATOM 1867 O O . ASP A 1 234 ? 46.514 24.755 -53.669 1.00 70.25 234 ASP A O 1
ATOM 1871 N N . GLY A 1 235 ? 46.427 22.804 -52.557 1.00 59.62 235 GLY A N 1
ATOM 1872 C CA . GLY A 1 235 ? 46.440 23.376 -51.218 1.00 59.62 235 GLY A CA 1
ATOM 1873 C C . GLY A 1 235 ? 45.088 24.013 -50.892 1.00 59.62 235 GLY A C 1
ATOM 1874 O O . GLY A 1 235 ? 44.368 24.497 -51.761 1.00 59.62 235 GLY A O 1
ATOM 1875 N N . ALA A 1 236 ? 44.694 24.001 -49.622 1.00 55.34 236 ALA A N 1
ATOM 1876 C CA . ALA A 1 236 ? 43.423 24.574 -49.189 1.00 55.34 236 ALA A CA 1
ATOM 1877 C C . ALA A 1 236 ? 43.367 26.094 -49.454 1.00 55.34 236 ALA A C 1
ATOM 1879 O O . ALA A 1 236 ? 43.750 26.885 -48.598 1.00 55.34 236 ALA A O 1
ATOM 1880 N N . ASN A 1 237 ? 42.907 26.495 -50.640 1.00 49.44 237 ASN A N 1
ATOM 1881 C CA . ASN A 1 237 ? 42.530 27.863 -50.989 1.00 49.44 237 ASN A CA 1
ATOM 1882 C C . ASN A 1 237 ? 41.485 27.871 -52.121 1.00 49.44 237 ASN A C 1
ATOM 1884 O O . ASN A 1 237 ? 41.738 28.380 -53.209 1.00 49.44 237 ASN A O 1
ATOM 1888 N N . VAL A 1 238 ? 40.299 27.320 -51.824 1.00 42.16 238 VAL A N 1
ATOM 1889 C CA . VAL A 1 238 ? 38.978 27.836 -52.250 1.00 42.16 238 VAL A CA 1
ATOM 1890 C C . VAL A 1 238 ? 37.962 27.532 -51.156 1.00 42.16 238 VAL A C 1
ATOM 1892 O O . VAL A 1 238 ? 37.826 26.335 -50.808 1.00 42.16 238 VAL A O 1
#